Protein AF-A0A7S2PJ42-F1 (afdb_monomer)

pLDDT: mean 90.12, std 10.2, range [37.16, 98.31]

InterPro domains:
  IPR036188 FAD/NAD(P)-binding domain superfamily [SSF51905] (7-245)

Structure (mmCIF, N/CA/C/O backbone):
data_AF-A0A7S2PJ42-F1
#
_entry.id   AF-A0A7S2PJ42-F1
#
loop_
_atom_site.group_PDB
_atom_site.id
_atom_site.type_symbol
_atom_site.label_atom_id
_atom_site.label_alt_id
_atom_site.label_comp_id
_atom_site.label_asym_id
_atom_site.label_entity_id
_atom_site.label_seq_id
_atom_site.pdbx_PDB_ins_code
_atom_site.Cartn_x
_atom_site.Cartn_y
_atom_site.Cartn_z
_atom_site.occupancy
_atom_site.B_iso_or_equiv
_atom_site.auth_seq_id
_atom_site.auth_comp_id
_atom_site.auth_asym_id
_atom_site.auth_atom_id
_atom_site.pdbx_PDB_model_num
ATOM 1 N N . MET A 1 1 ? 11.042 -4.571 6.369 1.00 72.62 1 MET A N 1
ATOM 2 C CA . MET A 1 1 ? 9.800 -3.831 6.691 1.00 72.62 1 MET A CA 1
ATOM 3 C C . MET A 1 1 ? 9.121 -4.414 7.926 1.00 72.62 1 MET A C 1
ATOM 5 O O . MET A 1 1 ? 9.419 -5.552 8.286 1.00 72.62 1 MET A O 1
ATOM 9 N N . GLY A 1 2 ? 8.251 -3.648 8.597 1.00 75.56 2 GLY A N 1
ATOM 10 C CA . GLY A 1 2 ? 7.730 -3.987 9.937 1.00 75.56 2 GLY A CA 1
ATOM 11 C C . GLY A 1 2 ? 6.871 -5.258 10.008 1.00 75.56 2 GLY A C 1
ATOM 12 O O . GLY A 1 2 ? 6.843 -5.906 11.052 1.00 75.56 2 GLY A O 1
ATOM 13 N N . ASN A 1 3 ? 6.291 -5.698 8.885 1.00 81.12 3 ASN A N 1
ATOM 14 C CA . ASN A 1 3 ? 5.628 -7.007 8.743 1.00 81.12 3 ASN A CA 1
ATOM 15 C C . ASN A 1 3 ? 6.534 -8.200 9.124 1.00 81.12 3 ASN A C 1
ATOM 17 O O . ASN A 1 3 ? 6.036 -9.279 9.436 1.00 81.12 3 ASN A O 1
ATOM 21 N N . MET A 1 4 ? 7.858 -8.003 9.114 1.00 83.69 4 MET A N 1
ATOM 22 C CA . MET A 1 4 ? 8.871 -8.999 9.481 1.00 83.69 4 MET A CA 1
ATOM 23 C C . MET A 1 4 ? 9.470 -8.769 10.877 1.00 83.69 4 MET A C 1
ATOM 25 O O . MET A 1 4 ? 10.483 -9.389 11.212 1.00 83.69 4 MET A O 1
ATOM 29 N N . SER A 1 5 ? 8.881 -7.890 11.699 1.00 87.94 5 SER A N 1
ATOM 30 C CA . SER A 1 5 ? 9.335 -7.705 13.081 1.00 87.94 5 SER A CA 1
ATOM 31 C C . SER A 1 5 ? 9.300 -9.044 13.838 1.00 87.94 5 SER A C 1
ATOM 33 O O . SER A 1 5 ? 8.435 -9.882 13.557 1.00 87.94 5 SER A O 1
ATOM 35 N N . PRO A 1 6 ? 10.210 -9.292 14.801 1.00 89.69 6 PRO A N 1
ATOM 36 C CA . PRO A 1 6 ? 10.200 -10.535 15.571 1.00 89.69 6 PRO A CA 1
ATOM 37 C C . PRO A 1 6 ? 8.838 -10.841 16.210 1.00 89.69 6 PRO A C 1
ATOM 39 O O . PRO A 1 6 ? 8.390 -11.982 16.144 1.00 89.69 6 PRO A O 1
ATOM 42 N N . ILE A 1 7 ? 8.148 -9.820 16.731 1.00 90.88 7 ILE A N 1
ATOM 43 C CA . ILE A 1 7 ? 6.821 -9.956 17.349 1.00 90.88 7 ILE A CA 1
ATOM 44 C C . ILE A 1 7 ? 5.757 -10.290 16.297 1.00 90.88 7 ILE A C 1
ATOM 46 O O . ILE A 1 7 ? 4.995 -11.233 16.490 1.00 90.88 7 ILE A O 1
ATOM 50 N N . SER A 1 8 ? 5.724 -9.582 15.160 1.00 90.25 8 SER A N 1
ATOM 51 C CA . SER A 1 8 ? 4.767 -9.875 14.081 1.00 90.25 8 SER A CA 1
ATOM 52 C C . SER A 1 8 ? 4.961 -11.289 13.526 1.00 90.25 8 SER A C 1
ATOM 54 O O . SER A 1 8 ? 3.981 -11.981 13.265 1.00 90.25 8 SER A O 1
ATOM 56 N N . ARG A 1 9 ? 6.212 -11.756 13.395 1.00 89.94 9 ARG A N 1
ATOM 57 C CA . ARG A 1 9 ? 6.511 -13.133 12.964 1.00 89.94 9 ARG A CA 1
ATOM 58 C C . ARG A 1 9 ? 6.053 -14.170 13.985 1.00 89.94 9 ARG A C 1
ATOM 60 O O . ARG A 1 9 ? 5.453 -15.162 13.595 1.00 89.94 9 ARG A O 1
ATOM 67 N N . GLN A 1 10 ? 6.285 -13.936 15.277 1.00 91.25 10 GLN A N 1
ATOM 68 C CA . GLN A 1 10 ? 5.790 -14.824 16.337 1.00 91.25 10 GLN A CA 1
ATOM 69 C C . GLN A 1 10 ? 4.258 -14.882 16.356 1.00 91.25 10 GLN A C 1
ATOM 71 O O . GLN A 1 10 ? 3.696 -15.968 16.443 1.00 91.25 10 GLN A O 1
ATOM 76 N N . ALA A 1 11 ? 3.588 -13.735 16.212 1.00 90.69 11 ALA A N 1
ATOM 77 C CA . ALA A 1 11 ? 2.129 -13.649 16.182 1.00 90.69 11 ALA A CA 1
ATOM 78 C C . ALA A 1 11 ? 1.512 -14.339 14.953 1.00 90.69 11 ALA A C 1
ATOM 80 O O . ALA A 1 11 ? 0.453 -14.950 15.067 1.00 90.69 11 ALA A O 1
ATOM 81 N N . ARG A 1 12 ? 2.169 -14.268 13.786 1.00 90.69 12 ARG A N 1
ATOM 82 C CA . ARG A 1 12 ? 1.728 -14.961 12.561 1.00 90.69 12 ARG A CA 1
ATOM 83 C C . ARG A 1 12 ? 2.072 -16.454 12.552 1.00 90.69 12 ARG A C 1
ATOM 85 O O . ARG A 1 12 ? 1.406 -17.219 11.864 1.00 90.69 12 ARG A O 1
ATOM 92 N N . GLY A 1 13 ? 3.097 -16.881 13.288 1.00 89.38 13 GLY A N 1
ATOM 93 C CA . GLY A 1 13 ? 3.570 -18.265 13.275 1.00 89.38 13 GLY A CA 1
ATOM 94 C C . GLY A 1 13 ? 4.157 -18.677 11.918 1.00 89.38 13 GLY A C 1
ATOM 95 O O . GLY A 1 13 ? 4.725 -17.863 11.194 1.00 89.38 13 GLY A O 1
ATOM 96 N N . ALA A 1 14 ? 4.021 -19.956 11.561 1.00 87.62 14 ALA A N 1
ATOM 97 C CA . ALA A 1 14 ? 4.585 -20.540 10.336 1.00 87.62 14 ALA A CA 1
ATOM 98 C C . ALA A 1 14 ? 3.728 -20.305 9.069 1.00 87.62 14 ALA A C 1
ATOM 100 O O . ALA A 1 14 ? 3.764 -21.101 8.131 1.00 87.62 14 ALA A O 1
ATOM 101 N N . VAL A 1 15 ? 2.931 -19.234 9.034 1.00 89.06 15 VAL A N 1
ATOM 102 C CA . VAL A 1 15 ? 2.058 -18.922 7.895 1.00 89.06 15 VAL A CA 1
ATOM 103 C C . VAL A 1 15 ? 2.887 -18.375 6.734 1.00 89.06 15 VAL A C 1
ATOM 105 O O . VAL A 1 15 ? 3.595 -17.377 6.867 1.00 89.06 15 VAL A O 1
ATOM 108 N N . ARG A 1 16 ? 2.771 -19.014 5.567 1.00 89.06 16 ARG A N 1
ATOM 109 C CA . ARG A 1 16 ? 3.378 -18.522 4.327 1.00 89.06 16 ARG A CA 1
ATOM 110 C C . ARG A 1 16 ? 2.648 -17.253 3.859 1.00 89.06 16 ARG A C 1
ATOM 112 O O . ARG A 1 16 ? 1.415 -17.251 3.859 1.00 89.06 16 ARG A O 1
ATOM 119 N N . PRO A 1 17 ? 3.366 -16.201 3.423 1.00 89.12 17 PRO A N 1
ATOM 120 C CA . PRO A 1 17 ? 2.739 -15.070 2.753 1.00 89.12 17 PRO A CA 1
ATOM 121 C C . PRO A 1 17 ? 1.912 -15.543 1.562 1.00 89.12 17 PRO A C 1
ATOM 123 O O . PRO A 1 17 ? 2.321 -16.441 0.825 1.00 89.12 17 PRO A O 1
ATOM 126 N N . PHE A 1 18 ? 0.760 -14.919 1.355 1.00 86.19 18 PHE A N 1
ATOM 127 C CA . PHE A 1 18 ? -0.064 -15.211 0.192 1.00 86.19 18 PHE A CA 1
ATOM 128 C C . PHE A 1 18 ? 0.611 -14.711 -1.096 1.00 86.19 18 PHE A C 1
ATOM 130 O O . PHE A 1 18 ? 0.608 -15.388 -2.123 1.00 86.19 18 PHE A O 1
ATOM 137 N N . GLY A 1 19 ? 1.221 -13.531 -1.017 1.00 88.81 19 GLY A N 1
ATOM 138 C CA . GLY A 1 19 ? 1.989 -12.932 -2.097 1.00 88.81 19 GLY A CA 1
ATOM 139 C C . GLY A 1 19 ? 3.158 -12.121 -1.565 1.00 88.81 19 GLY A C 1
ATOM 140 O O . GLY A 1 19 ? 3.238 -11.810 -0.373 1.00 88.81 19 GLY A O 1
ATOM 141 N N . ILE A 1 20 ? 4.060 -11.770 -2.463 1.00 89.94 20 ILE A N 1
ATOM 142 C CA . ILE A 1 20 ? 5.255 -10.983 -2.199 1.00 89.94 20 ILE A CA 1
ATOM 143 C C . ILE A 1 20 ? 5.327 -9.892 -3.261 1.00 89.94 20 ILE A C 1
ATOM 145 O O . ILE A 1 20 ? 5.059 -10.147 -4.431 1.00 89.94 20 ILE A O 1
ATOM 149 N N . CYS A 1 21 ? 5.698 -8.685 -2.860 1.00 92.06 2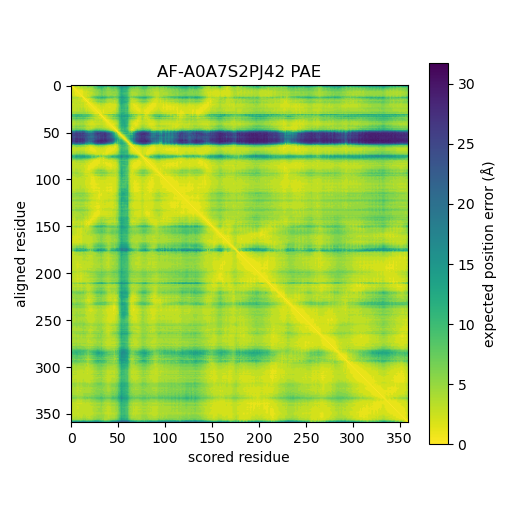1 CYS A N 1
ATOM 150 C CA . CYS A 1 21 ? 6.187 -7.677 -3.786 1.00 92.06 21 CYS A CA 1
ATOM 151 C C . CYS A 1 21 ? 7.671 -7.452 -3.542 1.00 92.06 21 CYS A C 1
ATOM 153 O O . CYS A 1 21 ? 8.079 -7.167 -2.414 1.00 92.06 21 CYS A O 1
ATOM 155 N N . ILE A 1 22 ? 8.474 -7.624 -4.584 1.00 93.50 22 ILE A N 1
ATOM 156 C CA . ILE A 1 22 ? 9.875 -7.215 -4.567 1.00 93.50 22 ILE A CA 1
ATOM 157 C C . ILE A 1 22 ? 9.945 -5.847 -5.230 1.00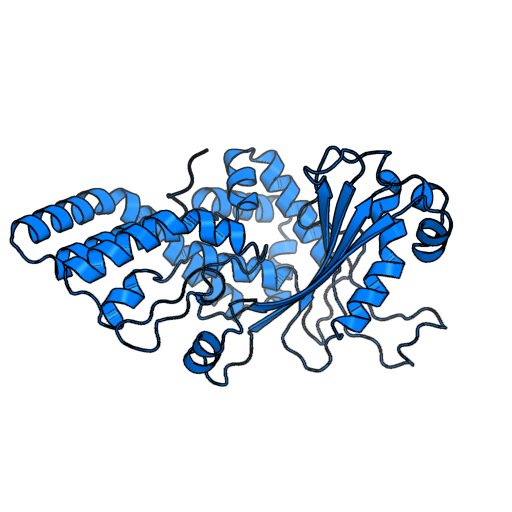 93.50 22 ILE A C 1
ATOM 159 O O . ILE A 1 22 ? 9.364 -5.647 -6.296 1.00 93.50 22 ILE A O 1
ATOM 163 N N . VAL A 1 23 ? 10.634 -4.922 -4.567 1.00 94.62 23 VAL A N 1
ATOM 164 C CA . VAL A 1 23 ? 10.865 -3.550 -5.020 1.00 94.62 23 VAL A CA 1
ATOM 165 C C . VAL A 1 23 ? 12.364 -3.312 -5.013 1.00 94.62 23 VAL A C 1
ATOM 167 O O . VAL A 1 23 ? 13.030 -3.589 -4.015 1.00 94.62 23 VAL A O 1
ATOM 170 N N . VAL A 1 24 ? 12.885 -2.768 -6.098 1.00 97.31 24 VAL A N 1
ATOM 171 C CA . VAL A 1 24 ? 14.266 -2.304 -6.235 1.00 97.31 24 VAL A CA 1
ATOM 172 C C . VAL A 1 24 ? 14.253 -0.912 -6.848 1.00 97.31 24 VAL A C 1
ATOM 174 O O . VAL A 1 24 ? 13.256 -0.509 -7.444 1.00 97.31 24 VAL A O 1
ATOM 177 N N . GLY A 1 25 ? 15.321 -0.143 -6.694 1.00 97.62 25 GLY A N 1
ATOM 178 C CA . GLY A 1 25 ? 15.346 1.194 -7.261 1.00 97.62 25 GLY A CA 1
ATOM 179 C C . GLY A 1 25 ? 16.524 2.041 -6.835 1.00 97.62 25 GLY A C 1
ATOM 180 O O . GLY A 1 25 ? 17.378 1.620 -6.050 1.00 97.62 25 GLY A O 1
ATOM 181 N N . THR A 1 26 ? 16.544 3.278 -7.320 1.00 97.81 26 THR A N 1
ATOM 182 C CA . THR A 1 26 ? 17.541 4.272 -6.927 1.00 97.81 26 THR A CA 1
ATOM 183 C C . THR A 1 26 ? 16.943 5.646 -6.708 1.00 97.81 26 THR A C 1
ATOM 185 O O . THR A 1 26 ? 15.959 6.034 -7.332 1.00 97.81 26 THR A O 1
ATOM 188 N N . THR A 1 27 ? 17.601 6.414 -5.846 1.00 97.81 27 THR A N 1
ATOM 189 C CA . THR A 1 27 ? 17.554 7.875 -5.901 1.00 97.81 27 THR A CA 1
ATOM 190 C C . THR A 1 27 ? 18.814 8.344 -6.611 1.00 97.81 27 THR A C 1
ATOM 192 O O . THR A 1 27 ? 19.923 7.966 -6.215 1.00 97.81 27 THR A O 1
ATOM 195 N N . ALA A 1 28 ? 18.660 9.158 -7.650 1.00 97.19 28 ALA A N 1
ATOM 196 C CA . ALA A 1 28 ? 19.778 9.689 -8.418 1.00 97.19 28 ALA A CA 1
ATOM 197 C C . ALA A 1 28 ? 19.472 11.087 -8.969 1.00 97.19 28 ALA A C 1
ATOM 199 O O . ALA A 1 28 ? 18.311 11.465 -9.120 1.00 97.19 28 ALA A O 1
ATOM 200 N N . THR A 1 29 ? 20.524 11.849 -9.268 1.00 97.31 29 THR A N 1
ATOM 201 C CA . THR A 1 29 ? 20.427 13.113 -10.015 1.00 97.31 29 THR A CA 1
ATOM 202 C C . THR A 1 29 ? 20.766 12.901 -11.485 1.00 97.31 29 THR A C 1
ATOM 204 O O . THR A 1 29 ? 21.468 11.944 -11.807 1.00 97.31 29 THR A O 1
ATOM 207 N N . GLY A 1 30 ? 20.337 13.827 -12.345 1.00 95.81 30 GLY A N 1
ATOM 208 C CA . GLY A 1 30 ? 20.576 13.782 -13.797 1.00 95.81 30 GLY A CA 1
ATOM 209 C C . GLY A 1 30 ? 19.303 13.650 -14.638 1.00 95.81 30 GLY A C 1
ATOM 210 O O . GLY A 1 30 ? 19.373 13.428 -15.845 1.00 95.81 30 GLY A O 1
ATOM 211 N N . PHE A 1 31 ? 18.137 13.803 -14.002 1.00 96.25 31 PHE A N 1
ATOM 212 C CA . PHE A 1 31 ? 16.827 13.810 -14.649 1.00 96.25 31 PHE A CA 1
ATOM 213 C C . PHE A 1 31 ? 16.382 15.253 -14.906 1.00 96.25 31 PHE A C 1
ATOM 215 O O . PHE A 1 31 ? 15.562 15.804 -14.178 1.00 96.25 31 PHE A O 1
ATOM 222 N N . ASP A 1 32 ? 17.013 15.912 -15.876 1.00 89.88 32 ASP A N 1
ATOM 223 C CA . ASP A 1 32 ? 16.855 17.345 -16.153 1.00 89.88 32 ASP A CA 1
ATOM 224 C C . ASP A 1 32 ? 15.958 17.662 -17.366 1.00 89.88 32 ASP A C 1
ATOM 226 O O . ASP A 1 32 ? 15.851 18.828 -17.749 1.00 89.88 32 ASP A O 1
ATOM 230 N N . VAL A 1 33 ? 15.331 16.648 -17.980 1.00 89.06 33 VAL A N 1
ATOM 231 C CA . VAL A 1 33 ? 14.450 16.820 -19.150 1.00 89.06 33 VAL A CA 1
ATOM 232 C C . VAL A 1 33 ? 13.008 17.078 -18.715 1.00 89.06 33 VAL A C 1
ATOM 234 O O . VAL A 1 33 ? 12.471 18.151 -18.977 1.00 89.06 33 VAL A O 1
ATOM 237 N N . ASP A 1 34 ? 12.405 16.117 -18.015 1.00 86.75 34 ASP A N 1
ATOM 238 C CA . ASP A 1 34 ? 11.113 16.252 -17.345 1.00 86.75 34 ASP A CA 1
ATOM 239 C C . ASP A 1 34 ? 11.180 15.516 -16.004 1.00 86.75 34 ASP A C 1
ATOM 241 O O . ASP A 1 34 ? 11.446 14.320 -15.924 1.00 86.75 34 ASP A O 1
ATOM 245 N N . ASN A 1 35 ? 11.003 16.264 -14.922 1.00 91.81 35 ASN A N 1
ATOM 246 C CA . ASN A 1 35 ? 10.956 15.732 -13.564 1.00 91.81 35 ASN A CA 1
ATOM 247 C C . ASN A 1 35 ? 9.918 16.509 -12.746 1.00 91.81 35 ASN A C 1
ATOM 249 O O . ASN A 1 35 ? 10.119 16.824 -11.577 1.00 91.81 35 ASN A O 1
ATOM 253 N N . SER A 1 36 ? 8.822 16.892 -13.403 1.00 89.12 36 SER A N 1
ATOM 254 C CA . SER A 1 36 ? 7.741 17.670 -12.792 1.00 89.12 36 SER A CA 1
ATOM 255 C C . SER A 1 36 ? 6.640 16.790 -12.196 1.00 89.12 36 SER A C 1
ATOM 257 O O . SER A 1 36 ? 5.955 17.198 -11.257 1.00 89.12 36 SER A O 1
ATOM 259 N N . LEU A 1 37 ? 6.490 15.572 -12.719 1.00 90.31 37 LEU A N 1
ATOM 260 C CA . LEU A 1 37 ? 5.436 14.632 -12.363 1.00 90.31 37 LEU A CA 1
ATOM 261 C C . LEU A 1 37 ? 6.005 13.291 -11.895 1.00 90.31 37 LEU A C 1
ATOM 263 O O . LEU A 1 37 ? 7.150 12.917 -12.187 1.00 90.31 37 LEU A O 1
ATOM 267 N N . GLY A 1 38 ? 5.174 12.581 -11.136 1.00 91.19 38 GLY A N 1
ATOM 268 C CA . GLY A 1 38 ? 5.436 11.213 -10.724 1.00 91.19 38 GLY A CA 1
ATOM 269 C C . GLY A 1 38 ? 4.574 10.206 -11.477 1.00 91.19 38 GLY A C 1
ATOM 270 O O . GLY A 1 38 ? 3.459 10.525 -11.888 1.00 91.19 38 GLY A O 1
ATOM 271 N N . ASP A 1 39 ? 5.094 8.991 -11.599 1.00 93.06 39 ASP A N 1
ATOM 272 C CA . ASP A 1 39 ? 4.395 7.834 -12.151 1.00 93.06 39 ASP A CA 1
ATOM 273 C C . ASP A 1 39 ? 3.941 6.923 -11.007 1.00 93.06 39 ASP A C 1
ATOM 275 O O . ASP A 1 39 ? 4.698 6.698 -10.060 1.00 93.06 39 ASP A O 1
ATOM 279 N N . LEU A 1 40 ? 2.723 6.384 -11.104 1.00 90.50 40 LEU A N 1
ATOM 280 C CA . LEU A 1 40 ? 2.136 5.486 -10.108 1.00 90.50 40 LEU A CA 1
ATOM 281 C C . LEU A 1 40 ? 1.609 4.217 -10.784 1.00 90.50 40 LEU A C 1
ATOM 283 O O . LEU A 1 40 ? 0.722 4.310 -11.632 1.00 90.50 40 LEU A O 1
ATOM 287 N N . ILE A 1 41 ? 2.131 3.047 -10.391 1.00 90.94 41 ILE A N 1
ATOM 288 C CA . ILE A 1 41 ? 1.747 1.723 -10.927 1.00 90.94 41 ILE A CA 1
ATOM 289 C C . ILE A 1 41 ? 1.759 1.730 -12.470 1.00 90.94 41 ILE A C 1
ATOM 291 O O . ILE A 1 41 ? 0.799 1.349 -13.142 1.00 90.94 41 ILE A O 1
ATOM 295 N N . TYR A 1 42 ? 2.858 2.217 -13.045 1.00 93.69 42 TYR A N 1
ATOM 296 C CA . TYR A 1 42 ? 3.024 2.318 -14.490 1.00 93.69 42 TYR A CA 1
ATOM 297 C C . TYR A 1 42 ? 3.606 1.030 -15.075 1.00 93.69 42 TYR A C 1
ATOM 299 O O . TYR A 1 42 ? 4.471 0.396 -14.477 1.00 93.69 42 TYR A O 1
ATOM 307 N N . THR A 1 43 ? 3.176 0.658 -16.278 1.00 93.75 43 THR A N 1
ATOM 308 C CA . THR A 1 43 ? 3.747 -0.460 -17.033 1.00 93.75 43 THR A CA 1
ATOM 309 C C . THR A 1 43 ? 4.082 -0.001 -18.452 1.00 93.75 43 THR A C 1
ATOM 311 O O . THR A 1 43 ? 3.270 0.626 -19.131 1.00 93.75 43 THR A O 1
ATOM 314 N N . ASN A 1 44 ? 5.297 -0.303 -18.912 1.00 92.50 44 ASN A N 1
ATOM 315 C CA . ASN A 1 44 ? 5.773 -0.016 -20.275 1.00 92.50 44 ASN A CA 1
ATOM 316 C C . ASN A 1 44 ? 6.172 -1.273 -21.054 1.00 92.50 44 ASN A C 1
ATOM 318 O O . ASN A 1 44 ? 6.699 -1.170 -22.161 1.00 92.50 44 ASN A O 1
ATOM 322 N N . SER A 1 45 ? 5.941 -2.446 -20.479 1.00 91.19 45 SER A N 1
ATOM 323 C CA . SER A 1 45 ? 6.228 -3.734 -21.088 1.00 91.19 45 SER A CA 1
ATOM 324 C C . SER A 1 45 ? 5.059 -4.678 -20.872 1.00 91.19 45 SER A C 1
ATOM 326 O O . SER A 1 45 ? 4.353 -4.615 -19.859 1.00 91.19 45 SER A O 1
ATOM 328 N N . ASP A 1 46 ? 4.839 -5.550 -21.848 1.00 91.94 46 ASP A N 1
ATOM 329 C CA . ASP A 1 46 ? 4.025 -6.740 -21.642 1.00 91.94 46 ASP A CA 1
ATOM 330 C C . ASP A 1 46 ? 4.720 -7.687 -20.661 1.00 91.94 46 ASP A C 1
ATOM 332 O O . ASP A 1 46 ? 5.892 -7.522 -20.304 1.00 91.94 46 ASP A O 1
ATOM 336 N N . LEU A 1 47 ? 3.971 -8.688 -20.216 1.00 89.06 47 LEU A N 1
ATOM 337 C CA . LEU A 1 47 ? 4.465 -9.708 -19.314 1.00 89.06 47 LEU A CA 1
ATOM 338 C C . LEU A 1 47 ? 5.774 -10.323 -19.821 1.00 89.06 47 LEU A C 1
ATOM 340 O O . LEU A 1 47 ? 5.833 -10.841 -20.937 1.00 89.06 47 LEU A O 1
ATOM 344 N N . TRP A 1 48 ? 6.787 -10.366 -18.959 1.00 83.44 48 TRP A N 1
ATOM 345 C CA . TRP A 1 48 ? 8.025 -11.075 -19.247 1.00 83.44 48 TRP A CA 1
ATOM 346 C C . TRP A 1 48 ? 7.746 -12.575 -19.356 1.00 83.44 48 TRP A C 1
ATOM 348 O O . TRP A 1 48 ? 7.220 -13.176 -18.414 1.00 83.44 48 TRP A O 1
ATOM 358 N N . THR A 1 49 ? 8.070 -13.190 -20.495 1.00 71.56 49 THR A N 1
ATOM 359 C CA . THR A 1 49 ? 7.805 -14.616 -20.756 1.00 71.56 49 THR A CA 1
ATOM 360 C C . THR A 1 49 ? 8.978 -15.538 -20.437 1.00 71.56 49 THR A C 1
ATOM 362 O O . THR A 1 49 ? 8.799 -16.751 -20.489 1.00 71.56 49 THR A O 1
ATOM 365 N N . GLY A 1 50 ? 10.140 -14.998 -20.051 1.00 60.91 50 GLY A N 1
ATOM 366 C CA . GLY A 1 50 ? 11.338 -15.803 -19.801 1.00 60.91 50 GLY A CA 1
ATOM 367 C C . GLY A 1 50 ? 12.085 -16.217 -21.073 1.00 60.91 50 GLY A C 1
ATOM 368 O O . GLY A 1 50 ? 13.009 -17.021 -20.981 1.00 60.91 50 GLY A O 1
ATOM 369 N N . ASP A 1 51 ? 11.730 -15.665 -22.239 1.00 55.31 51 ASP A N 1
ATOM 370 C CA . ASP A 1 51 ? 12.534 -15.792 -23.457 1.00 55.31 51 ASP A CA 1
ATOM 371 C C . ASP A 1 51 ? 13.789 -14.927 -23.306 1.00 55.31 51 ASP A C 1
ATOM 373 O O . ASP A 1 51 ? 13.799 -13.726 -23.569 1.00 55.31 51 ASP A O 1
ATOM 377 N N . VAL A 1 52 ? 14.844 -15.549 -22.790 1.00 50.50 52 VAL A N 1
ATOM 378 C CA . VAL A 1 52 ? 16.140 -14.918 -22.557 1.00 50.50 52 VAL A CA 1
ATOM 379 C C . VAL A 1 52 ? 16.831 -14.676 -23.909 1.00 50.50 52 VAL A C 1
ATOM 381 O O . VAL A 1 52 ? 17.080 -15.646 -24.632 1.00 50.50 52 VAL A O 1
ATOM 384 N N . PRO A 1 53 ? 17.204 -13.436 -24.279 1.00 44.31 53 PRO A N 1
ATOM 385 C CA . PRO A 1 53 ? 18.158 -13.219 -25.361 1.00 44.31 53 PRO A CA 1
ATOM 386 C C . PRO A 1 53 ? 19.463 -13.945 -25.018 1.00 44.31 53 PRO A C 1
ATOM 388 O O . PRO A 1 53 ? 19.958 -13.834 -23.897 1.00 44.31 53 PRO A O 1
ATOM 391 N N . SER A 1 54 ? 20.028 -14.704 -25.956 1.00 37.16 54 SER A N 1
ATOM 392 C CA . SER A 1 54 ? 21.272 -15.455 -25.745 1.00 37.16 54 SER A CA 1
ATOM 393 C C . SER A 1 54 ? 22.362 -14.576 -25.106 1.00 37.16 54 SER A C 1
ATOM 395 O O . SER A 1 54 ? 22.858 -13.666 -25.769 1.00 37.16 54 SER A O 1
ATOM 397 N N . GLY A 1 55 ? 22.728 -14.848 -23.843 1.00 42.09 55 GLY A N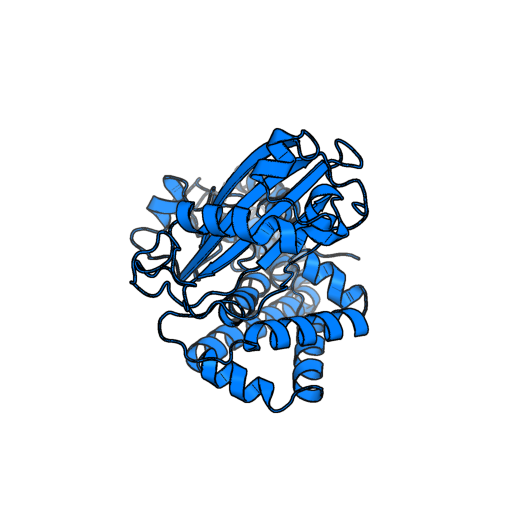 1
ATOM 398 C CA . GLY A 1 55 ? 23.783 -14.126 -23.113 1.00 42.09 55 GLY A CA 1
ATOM 399 C C . GLY A 1 55 ? 23.437 -13.620 -21.704 1.00 42.09 55 GLY A C 1
ATOM 400 O O . GLY A 1 55 ? 24.355 -13.205 -21.003 1.00 42.09 55 GLY A O 1
ATOM 401 N N . HIS A 1 56 ? 22.175 -13.670 -21.256 1.00 45.69 56 HIS A N 1
ATOM 402 C CA . HIS A 1 56 ? 21.821 -13.289 -19.876 1.00 45.69 56 HIS A CA 1
ATOM 403 C C . HIS A 1 56 ? 22.387 -14.301 -18.853 1.00 45.69 56 HIS A C 1
ATOM 405 O O . HIS A 1 56 ? 22.356 -15.509 -19.123 1.00 45.69 56 HIS A O 1
ATOM 411 N N . PRO A 1 57 ? 22.856 -13.857 -17.672 1.00 46.12 57 PRO A N 1
ATOM 412 C CA . PRO A 1 57 ? 23.501 -14.706 -16.660 1.00 46.12 57 PRO A CA 1
ATOM 413 C C . PRO A 1 57 ? 22.645 -15.863 -16.106 1.00 46.12 57 PRO A C 1
ATOM 415 O O . PRO A 1 57 ? 23.189 -16.763 -15.471 1.00 46.12 57 PRO A O 1
ATOM 418 N N . ASP A 1 58 ? 21.341 -15.906 -16.391 1.00 49.12 58 ASP A N 1
ATOM 419 C CA . ASP A 1 58 ? 20.399 -16.894 -15.836 1.00 49.12 58 ASP A CA 1
ATOM 420 C C . ASP A 1 58 ? 20.410 -18.284 -16.516 1.00 49.12 58 ASP A C 1
ATOM 422 O O . ASP A 1 58 ? 19.536 -19.111 -16.260 1.00 49.12 58 ASP A O 1
ATOM 426 N N . GLY A 1 59 ? 21.406 -18.596 -17.353 1.00 38.34 59 GLY A N 1
ATOM 427 C CA . GLY A 1 59 ? 21.833 -19.988 -17.575 1.00 38.34 59 GLY A CA 1
ATOM 428 C C . GLY A 1 59 ? 20.751 -21.018 -17.952 1.00 38.34 59 GLY A C 1
ATOM 429 O O . GLY A 1 59 ? 20.856 -22.177 -17.558 1.00 38.34 59 GLY A O 1
ATOM 430 N N . GLY A 1 60 ? 19.722 -20.639 -18.717 1.00 40.44 60 GLY A N 1
ATOM 431 C CA . GLY A 1 60 ? 18.808 -21.591 -19.364 1.00 40.44 60 GLY A CA 1
ATOM 432 C C . GLY A 1 60 ? 17.745 -22.263 -18.480 1.00 40.44 60 GLY A C 1
ATOM 433 O O . GLY A 1 60 ? 17.068 -23.171 -18.963 1.00 40.44 60 GLY A O 1
ATOM 434 N N . LEU A 1 61 ? 17.529 -21.822 -17.238 1.00 42.56 61 LEU A N 1
ATOM 435 C CA . LEU A 1 61 ? 16.282 -22.104 -16.516 1.00 42.56 61 LEU A CA 1
ATOM 436 C C . LEU A 1 61 ? 15.340 -20.922 -16.746 1.00 42.56 61 LEU A C 1
ATOM 438 O O . LEU A 1 61 ? 15.573 -19.845 -16.214 1.00 42.56 61 LEU A O 1
ATOM 442 N N . GLY A 1 62 ? 14.310 -21.097 -17.578 1.00 53.53 62 GLY A N 1
ATOM 443 C CA . GLY A 1 62 ? 13.369 -20.024 -17.912 1.00 53.53 62 GLY A CA 1
ATOM 444 C C . GLY A 1 62 ? 12.812 -19.350 -16.656 1.00 53.53 62 GLY A C 1
ATOM 445 O O . GLY A 1 62 ? 12.066 -19.973 -15.898 1.00 53.53 62 GLY A O 1
ATOM 446 N N . SER A 1 63 ? 13.188 -18.089 -16.425 1.00 61.66 63 SER A N 1
ATOM 447 C CA . SER A 1 63 ? 12.706 -17.303 -15.290 1.00 61.66 63 SER A CA 1
ATOM 448 C C . SER A 1 63 ? 11.176 -17.232 -15.328 1.00 61.66 63 SER A C 1
ATOM 450 O O . SER A 1 63 ? 10.600 -16.983 -16.393 1.00 61.66 63 SER A O 1
ATOM 452 N N . PRO A 1 64 ? 10.479 -17.460 -14.199 1.00 77.31 64 PRO A N 1
ATOM 453 C CA . PRO A 1 64 ? 9.027 -17.512 -14.197 1.00 77.31 64 PRO A CA 1
ATOM 454 C C . PRO A 1 64 ? 8.413 -16.202 -14.683 1.00 77.31 64 PRO A C 1
ATOM 456 O O . PRO A 1 64 ? 8.890 -15.111 -14.360 1.00 77.31 64 PRO A O 1
ATOM 459 N N . ARG A 1 65 ? 7.306 -16.327 -15.424 1.00 86.75 65 ARG A N 1
ATOM 460 C CA . ARG A 1 65 ? 6.593 -15.188 -16.009 1.00 86.75 65 ARG A CA 1
ATOM 461 C C . ARG A 1 65 ? 6.223 -14.165 -14.934 1.00 86.75 65 ARG A C 1
ATOM 463 O O . ARG A 1 65 ? 5.696 -14.528 -13.874 1.00 86.75 65 ARG A O 1
ATOM 470 N N . LYS A 1 66 ? 6.482 -12.886 -15.209 1.00 90.38 66 LYS A N 1
ATOM 471 C CA . LYS A 1 66 ? 6.258 -11.785 -14.259 1.00 90.38 66 LYS A CA 1
ATOM 472 C C . LYS A 1 66 ? 6.001 -10.460 -14.969 1.00 90.38 66 LYS A C 1
ATOM 474 O O . LYS A 1 66 ? 6.433 -10.264 -16.101 1.00 90.38 66 LYS A O 1
ATOM 479 N N . GLN A 1 67 ? 5.270 -9.569 -14.304 1.00 94.19 67 GLN A N 1
ATOM 480 C CA . GLN A 1 67 ? 4.964 -8.230 -14.807 1.00 94.19 67 GLN A CA 1
ATOM 481 C C . GLN A 1 67 ? 5.793 -7.201 -14.047 1.00 94.19 67 GLN A C 1
ATOM 483 O O . GLN A 1 67 ? 5.741 -7.158 -12.818 1.00 94.19 67 GLN A O 1
ATOM 488 N N . TYR A 1 68 ? 6.498 -6.351 -14.784 1.00 95.19 68 TYR A N 1
ATOM 489 C CA . TYR A 1 68 ? 7.201 -5.211 -14.218 1.00 95.19 68 TYR A CA 1
ATOM 490 C C . TYR A 1 68 ? 6.278 -4.010 -14.074 1.00 95.19 68 TYR A C 1
ATOM 492 O O . TYR A 1 68 ? 5.480 -3.725 -14.970 1.00 95.19 68 TYR A O 1
ATOM 500 N N . TYR A 1 69 ? 6.438 -3.313 -12.954 1.00 96.19 69 TYR A N 1
ATOM 501 C CA . TYR A 1 69 ? 5.755 -2.075 -12.623 1.00 96.19 69 TYR A CA 1
ATOM 502 C C . TYR A 1 69 ? 6.779 -1.024 -12.234 1.00 96.19 69 TYR A C 1
ATOM 504 O O . TYR A 1 69 ? 7.783 -1.336 -11.593 1.00 96.19 69 TYR A O 1
ATOM 512 N N . TRP A 1 70 ? 6.481 0.218 -12.577 1.00 96.75 70 TRP A N 1
ATOM 513 C CA . TRP A 1 70 ? 7.310 1.363 -12.275 1.00 96.75 70 TRP A CA 1
ATOM 514 C C . TRP A 1 70 ? 6.564 2.372 -11.423 1.00 96.75 70 TRP A C 1
ATOM 516 O O . TRP A 1 70 ? 5.373 2.631 -11.607 1.00 96.75 70 TRP A O 1
ATOM 526 N N . GLU A 1 71 ? 7.321 2.974 -10.525 1.00 95.38 71 GLU A N 1
ATOM 527 C CA . GLU A 1 71 ? 6.960 4.185 -9.812 1.00 95.38 71 GLU A CA 1
ATOM 528 C C . GLU A 1 71 ? 8.163 5.109 -9.846 1.00 95.38 71 GLU A C 1
ATOM 530 O O . GLU A 1 71 ? 9.297 4.673 -9.645 1.00 95.38 71 GLU A O 1
ATOM 535 N N . ALA A 1 72 ? 7.940 6.392 -10.079 1.00 95.50 72 ALA A N 1
ATOM 536 C CA . ALA A 1 72 ? 9.022 7.349 -9.966 1.00 95.50 72 ALA A CA 1
ATOM 537 C C . ALA A 1 72 ? 8.501 8.706 -9.541 1.00 95.50 72 ALA A C 1
ATOM 539 O O . ALA A 1 72 ? 7.457 9.146 -10.007 1.00 95.50 72 ALA A O 1
ATOM 540 N N . PHE A 1 73 ? 9.242 9.376 -8.667 1.00 94.25 73 PHE A N 1
ATOM 541 C CA . PHE A 1 73 ? 8.834 10.641 -8.077 1.00 94.25 73 PHE A CA 1
ATOM 542 C C . PHE A 1 73 ? 10.011 11.618 -8.064 1.00 94.25 73 PHE A C 1
ATOM 544 O O . PHE A 1 73 ? 11.119 11.229 -7.665 1.00 94.25 73 PHE A O 1
ATOM 551 N N . PRO A 1 74 ? 9.794 12.885 -8.453 1.00 94.00 74 PRO A N 1
ATOM 552 C CA . PRO A 1 74 ? 10.735 13.956 -8.157 1.00 94.00 74 PRO A CA 1
ATOM 553 C C . PRO A 1 74 ? 10.947 14.031 -6.645 1.00 94.00 74 PRO A C 1
ATOM 555 O O . PRO A 1 74 ? 10.000 13.856 -5.872 1.00 94.00 74 PRO A O 1
ATOM 558 N N . THR A 1 75 ? 12.175 14.281 -6.201 1.00 88.94 75 THR A N 1
ATOM 559 C CA . THR A 1 75 ? 12.427 14.506 -4.773 1.00 88.94 75 THR A CA 1
ATOM 560 C C . THR A 1 75 ? 12.353 15.996 -4.449 1.00 88.94 75 THR A C 1
ATOM 562 O O . THR A 1 75 ? 12.521 16.858 -5.308 1.00 88.94 75 THR A O 1
ATOM 565 N N . GLY A 1 76 ? 12.118 16.328 -3.178 1.00 77.62 76 GLY A N 1
ATOM 566 C CA . GLY A 1 76 ? 12.144 17.722 -2.724 1.00 77.62 76 GLY A CA 1
ATOM 567 C C . GLY A 1 76 ? 13.552 18.325 -2.622 1.00 77.62 76 GLY A C 1
ATOM 568 O O . GLY A 1 76 ? 13.672 19.500 -2.289 1.00 77.62 76 GLY A O 1
ATOM 569 N N . ALA A 1 77 ? 14.614 17.542 -2.850 1.00 82.81 77 ALA A N 1
ATOM 570 C CA . ALA A 1 77 ? 15.991 17.984 -2.631 1.00 82.81 77 ALA A CA 1
ATOM 571 C C . ALA A 1 77 ? 16.567 18.769 -3.820 1.00 82.81 77 ALA A C 1
ATOM 573 O O . ALA A 1 77 ? 17.381 19.671 -3.620 1.00 82.81 77 ALA A O 1
ATOM 574 N N . SER A 1 78 ? 16.163 18.446 -5.053 1.00 87.81 78 SER A N 1
ATOM 575 C CA . SER A 1 78 ? 16.545 19.200 -6.251 1.00 87.81 78 SER A CA 1
ATOM 576 C C . SER A 1 78 ? 15.571 18.944 -7.404 1.00 87.81 78 SER A C 1
ATOM 578 O O . SER A 1 78 ? 14.890 17.923 -7.435 1.00 87.81 78 SER A O 1
ATOM 580 N N . SER A 1 79 ? 15.546 19.839 -8.396 1.00 91.00 79 SER A N 1
ATOM 581 C CA . SER A 1 79 ? 14.722 19.662 -9.599 1.00 91.00 79 SER A CA 1
ATOM 582 C C . SER A 1 79 ? 15.190 18.521 -10.508 1.00 91.00 79 SER A C 1
ATOM 584 O O . SER A 1 79 ? 14.421 18.077 -11.354 1.00 91.00 79 SER A O 1
ATOM 586 N N . THR A 1 80 ? 16.422 18.031 -10.349 1.00 95.25 80 THR A N 1
ATOM 587 C CA . THR A 1 80 ? 17.006 16.968 -11.188 1.00 95.25 80 THR A CA 1
ATOM 588 C C . THR A 1 80 ? 17.164 15.642 -10.454 1.00 95.25 80 THR A C 1
ATOM 590 O O . THR A 1 80 ? 17.671 14.678 -11.036 1.00 95.25 80 THR A O 1
ATOM 593 N N . GLU A 1 81 ? 16.781 15.592 -9.175 1.00 96.75 81 GLU A N 1
ATOM 594 C CA . GLU A 1 81 ? 16.799 14.387 -8.357 1.00 96.75 81 GLU A CA 1
ATOM 595 C C . GLU A 1 81 ? 15.458 13.658 -8.462 1.00 96.75 81 GLU A C 1
ATOM 597 O O . GLU A 1 81 ? 14.380 14.235 -8.288 1.00 96.75 81 GLU A O 1
ATOM 602 N N . ARG A 1 82 ? 15.528 12.362 -8.756 1.00 96.50 82 ARG A N 1
ATOM 603 C CA . ARG A 1 82 ? 14.365 11.496 -8.929 1.00 96.50 82 ARG A CA 1
ATOM 604 C C . ARG A 1 82 ? 14.611 10.196 -8.192 1.00 96.50 82 ARG A C 1
ATOM 606 O O . ARG A 1 82 ? 15.713 9.644 -8.230 1.00 96.50 82 ARG A O 1
ATOM 613 N N . THR A 1 83 ? 13.579 9.708 -7.519 1.00 96.75 83 THR A N 1
ATOM 614 C CA . THR A 1 83 ? 13.569 8.338 -7.010 1.00 96.75 83 THR A CA 1
ATOM 615 C C . THR A 1 83 ? 12.761 7.476 -7.953 1.00 96.75 83 THR A C 1
ATOM 617 O O . THR A 1 83 ? 11.636 7.834 -8.279 1.00 96.75 83 THR A O 1
ATOM 620 N N . THR A 1 84 ? 13.354 6.378 -8.404 1.00 97.50 84 THR A N 1
ATOM 621 C CA . THR A 1 84 ? 12.759 5.436 -9.348 1.00 97.50 84 THR A CA 1
ATOM 622 C C . THR A 1 84 ? 12.725 4.051 -8.731 1.00 97.50 84 THR A C 1
ATOM 624 O O . THR A 1 84 ? 13.735 3.595 -8.200 1.00 97.50 84 THR A O 1
ATOM 627 N N . TYR A 1 85 ? 11.585 3.383 -8.840 1.00 97.12 85 TYR A N 1
ATOM 628 C CA . TYR A 1 85 ? 11.342 2.035 -8.360 1.00 97.12 85 TYR A CA 1
ATOM 629 C C . TYR A 1 85 ? 10.891 1.138 -9.510 1.00 97.12 85 TYR A C 1
ATOM 631 O O . TYR A 1 85 ? 10.021 1.517 -10.292 1.00 97.12 85 TYR A O 1
ATOM 639 N N . LEU A 1 86 ? 11.443 -0.070 -9.553 1.00 97.38 86 LEU A N 1
ATOM 640 C CA . LEU A 1 86 ? 10.904 -1.209 -10.281 1.00 97.38 86 LEU A CA 1
ATOM 641 C C . LEU A 1 86 ? 10.370 -2.208 -9.265 1.00 97.38 86 LEU A C 1
ATOM 643 O O . LEU A 1 86 ? 11.081 -2.609 -8.341 1.00 97.38 86 LEU A O 1
ATOM 647 N N . PHE A 1 87 ? 9.134 -2.649 -9.446 1.00 95.69 87 PHE A N 1
ATOM 648 C CA . PHE A 1 87 ? 8.527 -3.633 -8.566 1.00 95.69 87 PHE A CA 1
ATOM 649 C C . PHE A 1 87 ? 7.713 -4.681 -9.312 1.00 95.69 87 PHE A C 1
ATOM 651 O O . PHE A 1 87 ? 7.417 -4.563 -10.501 1.00 95.69 87 PHE A O 1
ATOM 658 N N . THR A 1 88 ? 7.415 -5.781 -8.625 1.00 94.25 88 THR A N 1
ATOM 659 C CA . THR A 1 88 ? 6.691 -6.924 -9.194 1.00 94.25 88 THR A CA 1
ATOM 660 C C . THR A 1 88 ? 5.902 -7.635 -8.103 1.00 94.25 88 THR A C 1
ATOM 662 O O . THR A 1 88 ? 6.472 -8.050 -7.094 1.00 94.25 88 THR A O 1
ATOM 665 N N . TYR A 1 89 ? 4.602 -7.840 -8.336 1.00 93.38 89 TYR A N 1
ATOM 666 C CA . TYR A 1 89 ? 3.754 -8.690 -7.497 1.00 93.38 89 TYR A CA 1
ATOM 667 C C . TYR A 1 89 ? 3.887 -10.167 -7.894 1.00 93.38 89 TYR A C 1
ATOM 669 O O . TYR A 1 89 ? 3.707 -10.535 -9.057 1.00 93.38 89 TYR A O 1
ATOM 677 N N . MET A 1 90 ? 4.155 -11.031 -6.918 1.00 91.69 90 MET A N 1
ATOM 678 C CA . MET A 1 90 ? 4.426 -12.460 -7.095 1.00 91.69 90 MET A CA 1
ATOM 679 C C . MET A 1 90 ? 3.728 -13.293 -6.020 1.00 91.69 90 MET A C 1
ATOM 681 O O . MET A 1 90 ? 3.331 -12.782 -4.973 1.00 91.69 90 MET A O 1
ATOM 685 N N . ASP A 1 91 ? 3.540 -14.588 -6.275 1.00 91.12 91 ASP A N 1
ATOM 686 C CA . ASP A 1 91 ? 3.214 -15.525 -5.196 1.00 91.12 91 ASP A CA 1
ATOM 687 C C . ASP A 1 91 ? 4.489 -15.812 -4.394 1.00 91.12 91 ASP A C 1
ATOM 689 O O . ASP A 1 91 ? 5.594 -15.468 -4.805 1.00 91.12 91 ASP A O 1
ATOM 693 N N . ALA A 1 92 ? 4.353 -16.432 -3.227 1.00 90.00 92 ALA A N 1
ATOM 694 C CA . ALA A 1 92 ? 5.505 -16.759 -2.395 1.00 90.00 92 ALA A CA 1
ATOM 695 C C . ALA A 1 92 ? 6.249 -18.034 -2.853 1.00 90.00 92 ALA A C 1
ATOM 697 O O . ALA A 1 92 ? 6.790 -18.738 -1.996 1.00 90.00 92 ALA A O 1
ATOM 698 N N . ALA A 1 93 ? 6.198 -18.401 -4.145 1.00 89.75 93 ALA A N 1
ATOM 699 C CA . ALA A 1 93 ? 6.868 -19.576 -4.725 1.00 89.75 93 ALA A CA 1
ATOM 700 C C . ALA A 1 93 ? 8.398 -19.485 -4.604 1.00 89.75 93 ALA A C 1
ATOM 702 O O . ALA A 1 93 ? 8.961 -18.395 -4.656 1.00 89.75 93 ALA A O 1
ATOM 703 N N . ALA A 1 94 ? 9.062 -20.622 -4.383 1.00 87.50 94 ALA A N 1
ATOM 704 C CA . ALA A 1 94 ? 10.515 -20.655 -4.175 1.00 87.50 94 ALA A CA 1
ATOM 705 C C . ALA A 1 94 ? 11.281 -20.402 -5.483 1.00 87.50 94 ALA A C 1
ATOM 707 O O . ALA A 1 94 ? 12.425 -19.972 -5.464 1.00 87.50 94 ALA A O 1
ATOM 708 N N . GLU A 1 95 ? 10.613 -20.646 -6.605 1.00 87.12 95 GLU A N 1
ATOM 709 C CA . GLU A 1 95 ? 11.066 -20.440 -7.973 1.00 87.12 95 GLU A CA 1
ATOM 710 C C . GLU A 1 95 ? 11.085 -18.956 -8.371 1.00 87.12 95 GLU A C 1
ATOM 712 O O . GLU A 1 95 ? 11.559 -18.619 -9.453 1.00 87.12 95 GLU A O 1
ATOM 717 N N . ARG A 1 96 ? 10.532 -18.058 -7.539 1.00 89.44 96 ARG A N 1
ATOM 718 C CA . ARG A 1 96 ? 10.514 -16.618 -7.819 1.00 89.44 96 ARG A CA 1
ATOM 719 C C . ARG A 1 96 ? 11.922 -16.021 -7.796 1.00 89.44 96 ARG A C 1
ATOM 721 O O . ARG A 1 96 ? 12.759 -16.486 -7.025 1.00 89.44 96 ARG A O 1
ATOM 728 N N . PRO A 1 97 ? 12.168 -14.974 -8.608 1.00 87.75 97 PRO A N 1
ATOM 729 C CA . PRO A 1 97 ? 13.471 -14.332 -8.674 1.00 87.75 97 PRO A CA 1
ATOM 730 C C . PRO A 1 97 ? 13.905 -13.781 -7.317 1.00 87.75 97 PRO A C 1
ATOM 732 O O . PRO A 1 97 ? 13.081 -13.373 -6.488 1.00 87.75 97 PRO A O 1
ATOM 735 N N . THR A 1 98 ? 15.217 -13.734 -7.115 1.00 90.38 98 THR A N 1
ATOM 736 C CA . THR A 1 98 ? 15.808 -13.068 -5.958 1.00 90.38 98 THR A CA 1
ATOM 737 C C . THR A 1 98 ? 15.698 -11.548 -6.095 1.00 90.38 98 THR A C 1
ATOM 739 O O . THR A 1 98 ? 15.462 -10.998 -7.173 1.00 90.38 98 THR A O 1
ATOM 742 N N . VAL A 1 99 ? 15.899 -10.843 -4.980 1.00 93.12 99 VAL A N 1
ATOM 743 C CA . VAL A 1 99 ? 16.004 -9.374 -4.980 1.00 93.12 99 VAL A CA 1
ATOM 744 C C . VAL A 1 99 ? 17.172 -8.906 -5.855 1.00 93.12 99 VAL A C 1
ATOM 746 O O . VAL A 1 99 ? 17.061 -7.876 -6.508 1.00 93.12 99 VAL A O 1
ATOM 749 N N . GLU A 1 100 ? 18.265 -9.671 -5.882 1.00 93.19 100 GLU A N 1
ATOM 750 C CA . GLU A 1 100 ? 19.455 -9.387 -6.691 1.00 93.19 100 GLU A CA 1
ATOM 751 C C . GLU A 1 100 ? 19.130 -9.484 -8.183 1.00 93.19 100 GLU A C 1
ATOM 753 O O . GLU A 1 100 ? 19.372 -8.529 -8.907 1.00 93.19 100 GLU A O 1
ATOM 758 N N . GLN A 1 101 ? 18.476 -10.565 -8.624 1.00 90.88 101 GLN A N 1
ATOM 759 C CA . GLN A 1 101 ? 18.055 -10.716 -10.023 1.00 90.88 101 GLN A CA 1
ATOM 760 C C . GLN A 1 101 ? 17.142 -9.572 -10.474 1.00 90.88 101 GLN A C 1
ATOM 762 O O . GLN A 1 101 ? 17.319 -9.027 -11.556 1.00 90.88 101 GLN A O 1
ATOM 767 N N . GLN A 1 102 ? 16.195 -9.154 -9.628 1.00 93.00 102 GLN A N 1
ATOM 768 C CA . GLN A 1 102 ? 15.335 -8.023 -9.970 1.00 93.00 102 GLN A CA 1
ATOM 769 C C . GLN A 1 102 ? 16.087 -6.683 -9.998 1.00 93.00 102 GLN A C 1
ATOM 771 O O . GLN A 1 102 ? 15.680 -5.776 -10.721 1.00 93.00 102 GLN A O 1
ATOM 776 N N . LEU A 1 103 ? 17.167 -6.539 -9.224 1.00 95.44 103 LEU A N 1
ATOM 777 C CA . LEU A 1 103 ? 18.035 -5.365 -9.287 1.00 95.44 103 LEU A CA 1
ATOM 778 C C . LEU A 1 103 ? 18.853 -5.341 -10.589 1.00 95.44 103 LEU A C 1
ATOM 780 O O . LEU A 1 103 ? 19.015 -4.264 -11.150 1.00 95.44 103 LEU A O 1
ATOM 784 N N . GLU A 1 104 ? 19.290 -6.494 -11.102 1.00 94.06 104 GLU A N 1
ATOM 785 C CA . GLU A 1 104 ? 19.891 -6.586 -12.444 1.00 94.06 104 GLU A CA 1
ATOM 786 C C . GLU A 1 104 ? 18.880 -6.177 -13.528 1.00 94.06 104 GLU A C 1
ATOM 788 O O . GLU A 1 104 ? 19.158 -5.281 -14.324 1.00 94.06 104 GLU A O 1
ATOM 793 N N . ASP A 1 105 ? 17.650 -6.708 -13.468 1.00 93.06 105 ASP A N 1
ATOM 794 C CA . ASP A 1 105 ? 16.562 -6.301 -14.372 1.00 93.06 105 ASP A CA 1
ATOM 795 C C . ASP A 1 105 ? 16.310 -4.779 -14.320 1.00 93.06 105 ASP A C 1
ATOM 797 O O . ASP A 1 105 ? 15.990 -4.141 -15.324 1.00 93.06 105 ASP A O 1
ATOM 801 N N . TYR A 1 106 ? 16.433 -4.171 -13.136 1.00 96.62 106 TYR A N 1
ATOM 802 C CA . TYR A 1 106 ? 16.275 -2.729 -12.965 1.00 96.62 106 TYR A CA 1
ATOM 803 C C . TYR A 1 106 ? 17.321 -1.936 -13.740 1.00 96.62 106 TYR A C 1
ATOM 805 O O . TYR A 1 106 ? 16.952 -0.969 -14.407 1.00 96.62 106 TYR A O 1
ATOM 813 N N . TRP A 1 107 ? 18.594 -2.324 -13.670 1.00 96.56 107 TRP A N 1
ATOM 814 C CA . TRP A 1 107 ? 19.663 -1.618 -14.373 1.00 96.56 107 TRP A CA 1
ATOM 815 C C . TRP A 1 107 ? 19.483 -1.681 -15.888 1.00 96.56 107 TRP A C 1
ATOM 817 O O . TRP A 1 107 ? 19.572 -0.644 -16.549 1.00 96.56 107 TRP A O 1
ATOM 827 N N . ASP A 1 108 ? 19.113 -2.848 -16.410 1.00 94.62 108 ASP A N 1
ATOM 828 C CA . ASP A 1 108 ? 18.878 -3.051 -17.840 1.00 94.62 108 ASP A CA 1
ATOM 829 C C . ASP A 1 108 ? 17.669 -2.257 -18.357 1.00 94.62 108 ASP A C 1
ATOM 831 O O . ASP A 1 108 ? 17.686 -1.688 -19.454 1.00 94.62 108 ASP A O 1
ATOM 835 N N . LEU A 1 109 ? 16.593 -2.192 -17.568 1.00 96.12 109 LEU A N 1
ATOM 836 C CA . LEU A 1 109 ? 15.338 -1.580 -18.003 1.00 96.12 109 LEU A CA 1
ATOM 837 C C . LEU A 1 109 ? 15.250 -0.071 -17.718 1.00 96.12 109 LEU A C 1
ATOM 839 O O . LEU A 1 109 ? 14.483 0.633 -18.390 1.00 96.12 109 LEU A O 1
ATOM 843 N N . LEU A 1 110 ? 16.026 0.451 -16.759 1.00 97.50 110 LEU A N 1
ATOM 844 C CA . LEU A 1 110 ? 15.977 1.854 -16.335 1.00 97.50 110 LEU A CA 1
ATOM 845 C C . LEU A 1 110 ? 16.170 2.852 -17.494 1.00 97.50 110 LEU A C 1
ATOM 847 O O . LEU A 1 110 ? 15.367 3.788 -17.576 1.00 97.50 110 LEU A O 1
ATOM 851 N N . PRO A 1 111 ? 17.138 2.681 -18.423 1.00 97.25 111 PRO A N 1
ATOM 852 C CA . PRO A 1 111 ? 17.309 3.605 -19.544 1.00 97.25 111 PRO A CA 1
ATOM 853 C C . PRO A 1 111 ? 16.089 3.673 -20.465 1.00 97.25 111 PRO A C 1
ATOM 855 O O . PRO A 1 111 ? 15.768 4.728 -21.009 1.00 97.25 111 PRO A O 1
ATOM 858 N N . THR A 1 112 ? 15.373 2.559 -20.632 1.00 96.44 112 THR A N 1
ATOM 859 C CA . THR A 1 112 ? 14.148 2.527 -21.440 1.00 96.44 112 THR A CA 1
ATOM 860 C C . THR A 1 112 ? 13.018 3.264 -20.738 1.00 96.44 112 THR A C 1
ATOM 862 O O . THR A 1 112 ? 12.336 4.076 -21.362 1.00 96.44 112 THR A O 1
ATOM 865 N N . TYR A 1 113 ? 12.830 3.017 -19.442 1.00 96.88 113 TYR A N 1
ATOM 866 C CA . TYR A 1 113 ? 11.769 3.656 -18.672 1.00 96.88 113 TYR A CA 1
ATOM 867 C C . TYR A 1 113 ? 11.994 5.168 -18.496 1.00 96.88 113 TYR A C 1
ATOM 869 O O . TYR A 1 113 ? 11.093 5.959 -18.761 1.00 96.88 113 TYR A O 1
ATOM 877 N N . GLN A 1 114 ? 13.206 5.591 -18.128 1.00 96.50 114 GLN A N 1
ATOM 878 C CA . GLN A 1 114 ? 13.533 6.996 -17.856 1.00 96.50 114 GLN A CA 1
ATOM 879 C C . GLN A 1 114 ? 14.045 7.770 -19.086 1.00 96.50 114 GLN A C 1
ATOM 881 O O . GLN A 1 114 ? 14.573 8.877 -18.944 1.00 96.50 114 GLN A O 1
ATOM 886 N N . ARG A 1 115 ? 13.874 7.232 -20.303 1.00 95.44 115 ARG A N 1
ATOM 887 C CA . ARG A 1 115 ? 14.361 7.840 -21.556 1.00 95.44 115 ARG A CA 1
ATOM 888 C C . ARG A 1 115 ? 13.915 9.291 -21.741 1.00 95.44 115 ARG A C 1
ATOM 890 O O . ARG A 1 115 ? 14.678 10.106 -22.245 1.00 95.44 115 ARG A O 1
ATOM 897 N N . HIS A 1 116 ? 12.684 9.610 -21.350 1.00 94.00 116 HIS A N 1
ATOM 898 C CA . HIS A 1 116 ? 12.117 10.954 -21.496 1.00 94.00 116 HIS A CA 1
ATOM 899 C C . HIS A 1 116 ? 12.522 11.918 -20.377 1.00 94.00 116 HIS A C 1
ATOM 901 O O . HIS A 1 116 ? 12.342 13.120 -20.531 1.00 94.00 116 HIS A O 1
ATOM 907 N N . ASN A 1 117 ? 13.099 11.407 -19.289 1.00 95.44 117 ASN A N 1
ATOM 908 C CA . ASN A 1 117 ? 13.387 12.186 -18.089 1.00 95.44 117 ASN A CA 1
ATOM 909 C C . ASN A 1 117 ? 14.883 12.526 -17.962 1.00 95.44 117 ASN A C 1
ATOM 911 O O . ASN A 1 117 ? 15.223 13.546 -17.366 1.00 95.44 117 ASN A O 1
ATOM 915 N N . ALA A 1 118 ? 15.779 11.727 -18.561 1.00 96.38 118 ALA A N 1
ATOM 916 C CA . ALA A 1 118 ? 17.228 11.942 -18.530 1.00 96.38 118 ALA A CA 1
ATOM 917 C C . ALA A 1 118 ? 17.864 11.961 -19.929 1.00 96.38 118 ALA A C 1
ATOM 919 O O . ALA A 1 118 ? 17.692 11.035 -20.726 1.00 96.38 118 ALA A O 1
ATOM 920 N N . LYS A 1 119 ? 18.698 12.976 -20.197 1.00 96.75 119 LYS A N 1
ATOM 921 C CA . LYS A 1 119 ? 19.427 13.118 -21.473 1.00 96.75 119 LYS A CA 1
ATOM 922 C C . LYS A 1 119 ? 20.351 11.940 -21.768 1.00 96.75 119 LYS A C 1
ATOM 924 O O . LYS A 1 119 ? 20.422 11.504 -22.913 1.00 96.75 119 LYS A O 1
ATOM 929 N N . ALA A 1 120 ? 21.030 11.408 -20.751 1.00 97.25 120 ALA A N 1
ATOM 930 C CA . ALA A 1 120 ? 21.935 10.272 -20.918 1.00 97.25 120 ALA A CA 1
ATOM 931 C C . ALA A 1 120 ? 21.216 9.066 -21.547 1.00 97.25 120 ALA A C 1
ATOM 933 O O . ALA A 1 120 ? 21.694 8.489 -22.523 1.00 97.25 120 ALA A O 1
ATOM 934 N N . PHE A 1 121 ? 20.017 8.753 -21.052 1.00 96.94 121 PHE A N 1
ATOM 935 C CA . PHE A 1 121 ? 19.208 7.643 -21.551 1.00 96.94 121 PHE A CA 1
ATOM 936 C C . PHE A 1 121 ? 18.537 7.955 -22.893 1.00 96.94 121 PHE A C 1
ATOM 938 O O . PHE A 1 121 ? 18.447 7.075 -23.749 1.00 96.94 121 PHE A O 1
ATOM 945 N N . ALA A 1 122 ? 18.136 9.209 -23.134 1.00 96.00 122 ALA A N 1
ATOM 946 C CA . ALA A 1 122 ? 17.689 9.657 -24.457 1.00 96.00 122 ALA A CA 1
ATOM 947 C C . ALA A 1 122 ? 18.767 9.456 -25.538 1.00 96.00 122 ALA A C 1
ATOM 949 O O . ALA A 1 122 ? 18.446 9.096 -26.670 1.00 96.00 122 ALA A O 1
ATOM 950 N N . ASN A 1 123 ? 20.040 9.620 -25.167 1.00 95.94 123 ASN A N 1
ATOM 951 C CA . ASN A 1 123 ? 21.200 9.393 -26.030 1.00 95.94 123 ASN A CA 1
ATOM 952 C C . ASN A 1 123 ? 21.607 7.912 -26.143 1.00 95.94 123 ASN A C 1
ATOM 954 O O . ASN A 1 123 ? 22.615 7.607 -26.776 1.00 95.94 123 ASN A O 1
ATOM 958 N N . GLY A 1 124 ? 20.841 6.996 -25.543 1.00 95.50 124 GLY A N 1
ATOM 959 C CA . GLY A 1 124 ? 21.073 5.557 -25.630 1.00 95.50 124 GLY A CA 1
ATOM 960 C C . GLY A 1 124 ? 22.173 5.021 -24.716 1.00 95.50 124 GLY A C 1
ATOM 961 O O . GLY A 1 124 ? 22.601 3.892 -24.932 1.00 95.50 124 GLY A O 1
ATOM 962 N N . LYS A 1 125 ? 22.627 5.792 -23.717 1.00 97.94 125 LYS A N 1
ATOM 963 C CA . LYS A 1 125 ? 23.619 5.310 -22.746 1.00 97.94 125 LYS A CA 1
ATOM 964 C C . LYS A 1 125 ? 23.027 4.265 -21.807 1.00 97.94 125 LYS A C 1
ATOM 966 O O . LYS A 1 125 ? 21.875 4.405 -21.382 1.00 97.94 125 LYS A O 1
ATOM 971 N N . SER A 1 126 ? 23.839 3.280 -21.427 1.00 97.69 126 SER A N 1
ATOM 972 C CA . SER A 1 126 ? 23.532 2.406 -20.291 1.00 97.69 126 SER A CA 1
ATOM 973 C C . SER A 1 126 ? 23.605 3.179 -18.966 1.00 97.69 126 SER A C 1
ATOM 975 O O . SER A 1 126 ? 24.045 4.335 -18.912 1.00 97.69 126 SER A O 1
ATOM 977 N N . VAL A 1 127 ? 23.178 2.548 -17.868 1.00 97.25 127 VAL A N 1
ATOM 978 C CA . VAL A 1 127 ? 23.313 3.149 -16.533 1.00 97.25 127 VAL A CA 1
ATOM 979 C C . VAL A 1 127 ? 24.787 3.333 -16.169 1.00 97.25 127 VAL A C 1
ATOM 981 O O . VAL A 1 127 ? 25.169 4.401 -15.694 1.00 97.25 127 VAL A O 1
ATOM 984 N N . GLU A 1 128 ? 25.626 2.338 -16.443 1.00 97.19 128 GLU A N 1
ATOM 985 C CA . GLU A 1 128 ? 27.065 2.353 -16.169 1.00 97.19 128 GLU A CA 1
ATOM 986 C C . GLU A 1 128 ? 27.759 3.489 -16.917 1.00 97.19 128 GLU A C 1
ATOM 988 O O . GLU A 1 128 ? 28.522 4.247 -16.319 1.00 97.19 128 GLU A O 1
ATOM 993 N N . GLU A 1 129 ? 27.468 3.650 -18.209 1.00 98.31 129 GLU A N 1
ATOM 994 C CA . GLU A 1 129 ? 28.039 4.715 -19.036 1.00 98.31 129 GLU A CA 1
ATOM 995 C C . GLU A 1 129 ? 27.621 6.103 -18.544 1.00 98.31 129 GLU A C 1
ATOM 997 O O . GLU A 1 129 ? 28.447 7.017 -18.482 1.00 98.31 129 GLU A O 1
ATOM 1002 N N . ALA A 1 130 ? 26.346 6.264 -18.177 1.00 98.12 130 ALA A N 1
ATOM 1003 C CA . ALA A 1 130 ? 25.803 7.522 -17.675 1.00 98.12 130 ALA A CA 1
ATOM 1004 C C . ALA A 1 130 ? 26.370 7.903 -16.297 1.00 98.12 130 ALA A C 1
ATOM 1006 O O . ALA A 1 130 ? 26.580 9.085 -16.015 1.00 98.12 130 ALA A O 1
ATOM 1007 N N . VAL A 1 131 ? 26.638 6.912 -15.441 1.00 97.88 131 VAL A N 1
ATOM 1008 C CA . VAL A 1 131 ? 27.302 7.117 -14.147 1.00 97.88 131 VAL A CA 1
ATOM 1009 C C . VAL A 1 131 ? 28.786 7.424 -14.339 1.00 97.88 131 VAL A C 1
ATOM 1011 O O . VAL A 1 131 ? 29.298 8.356 -13.721 1.00 97.88 131 VAL A O 1
ATOM 1014 N N . ALA A 1 132 ? 29.473 6.702 -15.228 1.00 97.94 132 ALA A N 1
ATOM 1015 C CA . ALA A 1 132 ? 30.888 6.919 -15.522 1.00 97.94 132 ALA A CA 1
ATOM 1016 C C . ALA A 1 132 ? 31.160 8.309 -16.122 1.00 97.94 132 ALA A C 1
ATOM 1018 O O . ALA A 1 132 ? 32.187 8.916 -15.817 1.00 97.94 132 ALA A O 1
ATOM 1019 N N . SER A 1 133 ? 30.242 8.839 -16.939 1.00 97.56 133 SER A N 1
ATOM 1020 C CA . SER A 1 133 ? 30.337 10.207 -17.469 1.00 97.56 133 SER A CA 1
ATOM 1021 C C . SER A 1 133 ? 29.887 11.291 -16.483 1.00 97.56 133 SER A C 1
ATOM 1023 O O . SER A 1 133 ? 30.106 12.474 -16.743 1.00 97.56 133 SER A O 1
ATOM 1025 N N . GLY A 1 134 ? 29.265 10.916 -15.360 1.00 97.19 134 GLY A N 1
ATOM 1026 C CA . GLY A 1 134 ? 28.739 11.837 -14.349 1.00 97.19 134 GLY A CA 1
ATOM 1027 C C . GLY A 1 134 ? 27.412 12.513 -14.716 1.00 97.19 134 GLY A C 1
ATOM 1028 O O . GLY A 1 134 ? 26.956 13.383 -13.970 1.00 97.19 134 GLY A O 1
ATOM 1029 N N . GLU A 1 135 ? 26.782 12.125 -15.831 1.00 97.31 135 GLU A N 1
ATOM 1030 C CA . GLU A 1 135 ? 25.455 12.614 -16.234 1.00 97.31 135 GLU A CA 1
ATOM 1031 C C . GLU A 1 135 ? 24.347 12.081 -15.325 1.00 97.31 135 GLU A C 1
ATOM 1033 O O . GLU A 1 135 ? 23.372 12.785 -15.078 1.00 97.31 135 GLU A O 1
ATOM 1038 N N . ILE A 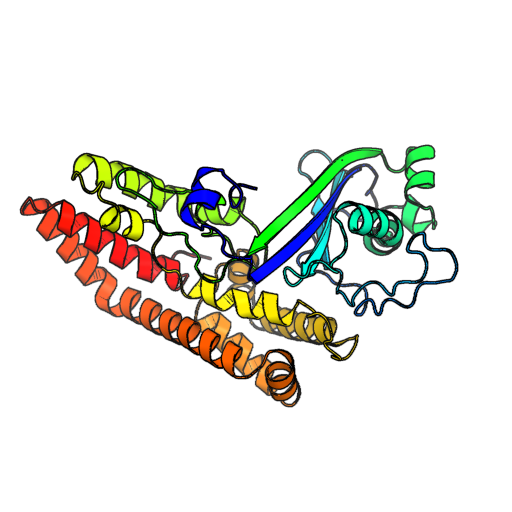1 136 ? 24.523 10.871 -14.788 1.00 98.06 136 ILE A N 1
ATOM 1039 C CA . ILE A 1 136 ? 23.712 10.322 -13.702 1.00 98.06 136 ILE A CA 1
ATOM 1040 C C . ILE A 1 13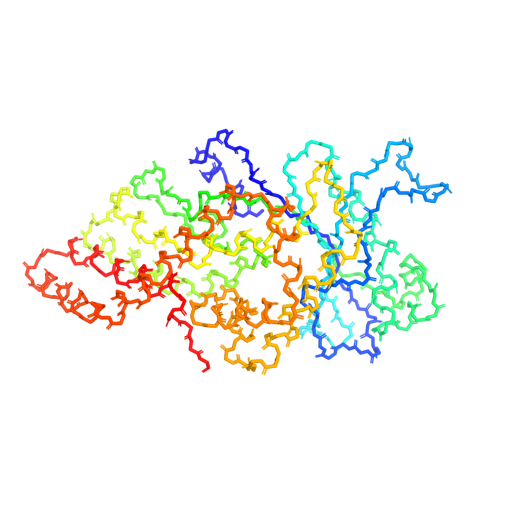6 ? 24.591 10.194 -12.460 1.00 98.06 136 ILE A C 1
ATOM 1042 O O . ILE A 1 136 ? 25.681 9.635 -12.517 1.00 98.06 136 ILE A O 1
ATOM 1046 N N . GLN A 1 137 ? 24.119 10.672 -11.307 1.00 97.56 137 GLN A N 1
ATOM 1047 C CA . GLN A 1 137 ? 24.822 10.465 -10.034 1.00 97.56 137 GLN A CA 1
ATOM 1048 C C . GLN A 1 137 ? 23.916 9.734 -9.055 1.00 97.56 137 GLN A C 1
ATOM 1050 O O . GLN A 1 137 ? 22.937 10.294 -8.554 1.00 97.56 137 GLN A O 1
ATOM 1055 N N . LEU A 1 138 ? 24.265 8.484 -8.762 1.00 97.12 138 LEU A N 1
ATOM 1056 C CA . LEU A 1 138 ? 23.561 7.673 -7.777 1.00 97.12 138 LEU A CA 1
ATOM 1057 C C . LEU A 1 138 ? 23.752 8.267 -6.376 1.00 97.12 138 LEU A C 1
ATOM 1059 O O . LEU A 1 138 ? 24.872 8.530 -5.940 1.00 97.12 138 LEU A O 1
ATOM 1063 N N . LYS A 1 139 ? 22.647 8.469 -5.658 1.00 96.44 139 LYS A N 1
ATOM 1064 C CA . LYS A 1 139 ? 22.644 8.894 -4.251 1.00 96.44 139 LYS A CA 1
ATOM 1065 C C . LYS A 1 139 ? 22.382 7.720 -3.326 1.00 96.44 139 LYS A C 1
ATOM 1067 O O . LYS A 1 139 ? 22.999 7.606 -2.270 1.00 96.44 139 LYS A O 1
ATOM 1072 N N . ARG A 1 140 ? 21.451 6.849 -3.719 1.00 95.81 140 ARG A N 1
ATOM 1073 C CA . ARG A 1 140 ? 21.050 5.686 -2.933 1.00 95.81 140 ARG A CA 1
ATOM 1074 C C . ARG A 1 140 ? 20.529 4.577 -3.829 1.00 95.81 140 ARG A C 1
ATOM 1076 O O . ARG A 1 140 ? 19.806 4.851 -4.781 1.00 95.81 140 ARG A O 1
ATOM 1083 N N . VAL A 1 141 ? 20.843 3.341 -3.457 1.00 96.81 141 VAL A N 1
ATOM 1084 C CA . VAL A 1 141 ? 20.183 2.132 -3.960 1.00 96.81 141 VAL A CA 1
ATOM 1085 C C . VAL A 1 141 ? 19.189 1.660 -2.900 1.00 96.81 141 VAL A C 1
ATOM 1087 O O . VAL A 1 141 ? 19.484 1.687 -1.700 1.00 96.81 141 VAL A O 1
ATOM 1090 N N . LEU A 1 142 ? 17.997 1.269 -3.334 1.00 93.81 142 LEU A N 1
ATOM 1091 C CA . LEU A 1 142 ? 16.931 0.741 -2.497 1.00 93.81 142 LEU A CA 1
ATOM 1092 C C . LEU A 1 142 ? 16.552 -0.654 -2.980 1.00 93.81 142 LEU A C 1
ATOM 1094 O O . LEU A 1 142 ? 16.450 -0.908 -4.174 1.00 93.81 142 LEU A O 1
ATOM 1098 N N . TYR A 1 143 ? 16.301 -1.539 -2.026 1.00 94.25 143 TYR A N 1
ATOM 1099 C CA . TYR A 1 143 ? 15.707 -2.839 -2.269 1.00 94.25 143 TYR A CA 1
ATOM 1100 C C . TYR A 1 143 ? 14.832 -3.238 -1.081 1.00 94.25 143 TYR A C 1
ATOM 1102 O O . TYR A 1 143 ? 15.097 -2.874 0.070 1.00 94.25 143 TYR A O 1
ATOM 1110 N N . GLY A 1 144 ? 13.766 -3.978 -1.355 1.00 90.50 144 GLY A N 1
ATOM 1111 C CA . GLY A 1 144 ? 12.775 -4.357 -0.364 1.00 90.50 144 GLY A CA 1
ATOM 1112 C C . GLY A 1 144 ? 11.945 -5.553 -0.805 1.00 90.50 144 GLY A C 1
ATOM 1113 O O . GLY A 1 144 ? 11.702 -5.775 -1.986 1.00 90.50 144 GLY A O 1
ATOM 1114 N N . CYS A 1 145 ? 11.499 -6.323 0.181 1.00 90.00 145 CYS A N 1
ATOM 1115 C CA . CYS A 1 145 ? 10.570 -7.428 0.004 1.00 90.00 145 CYS A CA 1
ATOM 1116 C C . CYS A 1 145 ? 9.385 -7.219 0.951 1.00 90.00 145 CYS A C 1
ATOM 1118 O O . CYS A 1 145 ? 9.559 -7.061 2.168 1.00 90.00 145 CYS A O 1
ATOM 1120 N N . PHE A 1 146 ? 8.185 -7.191 0.378 1.00 89.19 146 PHE A N 1
ATOM 1121 C CA . PHE A 1 146 ? 6.937 -6.866 1.049 1.00 89.19 146 PHE A CA 1
ATOM 1122 C C . PHE A 1 146 ? 5.997 -8.073 0.994 1.00 89.19 146 PHE A C 1
ATOM 1124 O O . PHE A 1 146 ? 5.324 -8.296 -0.015 1.00 89.19 146 PHE A O 1
ATOM 1131 N N . PRO A 1 147 ? 5.941 -8.887 2.062 1.00 88.12 147 PRO A N 1
ATOM 1132 C CA . PRO A 1 147 ? 4.986 -9.978 2.133 1.00 88.12 147 PRO A CA 1
ATOM 1133 C C . PRO A 1 147 ? 3.573 -9.440 2.380 1.00 88.12 147 PRO A C 1
ATOM 1135 O O . PRO A 1 147 ? 3.365 -8.523 3.178 1.00 88.12 147 PRO A O 1
ATOM 1138 N N . THR A 1 148 ? 2.602 -10.076 1.735 1.00 85.00 148 THR A N 1
ATOM 1139 C CA . THR A 1 148 ? 1.165 -9.848 1.925 1.00 85.00 148 THR A CA 1
ATOM 1140 C C . THR A 1 148 ? 0.523 -11.069 2.558 1.00 85.00 148 THR A C 1
ATOM 1142 O O . THR A 1 148 ? 0.811 -12.209 2.189 1.00 85.00 148 THR A O 1
ATOM 1145 N N . TYR A 1 149 ? -0.364 -10.828 3.517 1.00 85.88 149 TYR A N 1
ATOM 1146 C CA . TYR A 1 149 ? -1.111 -11.860 4.226 1.00 85.88 149 TYR A CA 1
ATOM 1147 C C . TYR A 1 149 ? -2.592 -11.513 4.160 1.00 85.88 149 TYR A C 1
ATOM 1149 O O . TYR A 1 149 ? -2.948 -10.368 4.440 1.00 85.88 149 TYR A O 1
ATOM 1157 N N . LYS A 1 150 ? -3.429 -12.504 3.832 1.00 80.56 150 LYS A N 1
ATOM 1158 C CA . LYS A 1 150 ? -4.891 -12.351 3.790 1.00 80.56 150 LYS A CA 1
ATOM 1159 C C . LYS A 1 150 ? -5.463 -11.940 5.148 1.00 80.56 150 LYS A C 1
ATOM 1161 O O . LYS A 1 150 ? -6.290 -11.040 5.216 1.00 80.56 150 LYS A O 1
ATOM 1166 N N . ASP A 1 151 ? -4.938 -12.533 6.219 1.00 81.31 151 ASP A N 1
ATOM 1167 C CA . ASP A 1 151 ? -5.312 -12.207 7.595 1.00 81.31 151 ASP A CA 1
ATOM 1168 C C . ASP A 1 151 ? -4.555 -10.954 8.063 1.00 81.31 151 ASP A C 1
ATOM 1170 O O . ASP A 1 151 ? -3.570 -11.016 8.815 1.00 81.31 151 ASP A O 1
ATOM 1174 N N . SER A 1 152 ? -4.969 -9.802 7.535 1.00 85.69 152 SER A N 1
ATOM 1175 C CA . SER A 1 152 ? -4.537 -8.478 7.983 1.00 85.69 152 SER A CA 1
ATOM 1176 C C . SER A 1 152 ? -5.759 -7.553 8.147 1.00 85.69 152 SER A C 1
ATOM 1178 O O . SER A 1 152 ? -6.688 -7.649 7.344 1.00 85.69 152 SER A O 1
ATOM 1180 N N . PRO A 1 153 ? -5.787 -6.653 9.150 1.00 90.31 153 PRO A N 1
ATOM 1181 C CA . PRO A 1 153 ? -4.730 -6.379 10.131 1.00 90.31 153 PRO A CA 1
ATOM 1182 C C . PRO A 1 153 ? -4.441 -7.539 11.097 1.00 90.31 153 PRO A C 1
ATOM 1184 O O . PRO A 1 153 ? -5.312 -8.351 11.393 1.00 90.31 153 PRO A O 1
ATOM 1187 N N . LEU A 1 154 ? -3.194 -7.638 11.559 1.00 89.69 154 LEU A N 1
ATOM 1188 C CA . LEU A 1 154 ? -2.708 -8.697 12.441 1.00 89.69 154 LEU A CA 1
ATOM 1189 C C . LEU A 1 154 ? -3.269 -8.509 13.861 1.00 89.69 154 LEU A C 1
ATOM 1191 O O . LEU A 1 154 ? -2.936 -7.508 14.506 1.00 89.69 154 LEU A O 1
ATOM 1195 N N . PRO A 1 155 ? -4.055 -9.465 14.390 1.00 89.44 155 PRO A N 1
ATOM 1196 C CA . PRO A 1 155 ? -4.543 -9.382 15.757 1.00 89.44 155 PRO A CA 1
ATOM 1197 C C . PRO A 1 155 ? -3.390 -9.407 16.770 1.00 89.44 155 PRO A C 1
ATOM 1199 O O . PRO A 1 155 ? -2.380 -10.082 16.546 1.00 89.44 155 PRO A O 1
ATOM 1202 N N . PRO A 1 156 ? -3.531 -8.724 17.916 1.00 92.06 156 PRO A N 1
ATOM 1203 C CA . PRO A 1 156 ? -2.503 -8.731 18.943 1.00 92.06 156 PRO A CA 1
ATOM 1204 C C . PRO A 1 156 ? -2.294 -10.149 19.512 1.00 92.06 156 PRO A C 1
ATOM 1206 O O . PRO A 1 156 ? -3.268 -10.876 19.754 1.00 92.06 156 PRO A O 1
ATOM 1209 N N . PRO A 1 157 ? -1.036 -10.568 19.755 1.00 91.12 157 PRO A N 1
ATOM 1210 C CA . PRO A 1 157 ? -0.741 -11.900 20.282 1.00 91.12 157 PRO A CA 1
ATOM 1211 C C . PRO A 1 157 ? -1.032 -12.034 21.784 1.00 91.12 157 PRO A C 1
ATOM 1213 O O . PRO A 1 157 ? -1.210 -13.145 22.272 1.00 91.12 157 PRO A O 1
ATOM 1216 N N . ALA A 1 158 ? -1.079 -10.923 22.526 1.00 94.06 158 ALA A N 1
ATOM 1217 C CA . ALA A 1 158 ? -1.249 -10.906 23.976 1.00 94.06 158 ALA A CA 1
ATOM 1218 C C . ALA A 1 158 ? -1.864 -9.582 24.460 1.00 94.06 158 ALA A C 1
ATOM 1220 O O . ALA A 1 158 ? -1.946 -8.607 23.711 1.00 94.06 158 ALA A O 1
ATOM 1221 N N . ALA A 1 159 ? -2.264 -9.542 25.734 1.00 95.69 159 ALA A N 1
ATOM 1222 C CA . ALA A 1 159 ? -2.624 -8.299 26.414 1.00 95.69 159 ALA A CA 1
ATOM 1223 C C . ALA A 1 159 ? -1.443 -7.312 26.407 1.00 95.69 159 ALA A C 1
ATOM 1225 O O . ALA A 1 159 ? -0.286 -7.729 26.467 1.00 95.69 159 ALA A O 1
ATOM 1226 N N . ARG A 1 160 ? -1.736 -6.006 26.370 1.00 95.44 160 ARG A N 1
ATOM 1227 C CA . ARG A 1 160 ? -0.741 -4.911 26.376 1.00 95.44 160 ARG A CA 1
ATOM 1228 C C . ARG A 1 160 ? 0.237 -4.907 25.188 1.00 95.44 160 ARG A C 1
ATOM 1230 O O . ARG A 1 160 ? 1.238 -4.198 25.234 1.00 95.44 160 ARG A O 1
ATOM 1237 N N . VAL A 1 161 ? -0.047 -5.656 24.122 1.00 94.25 161 VAL A N 1
ATOM 1238 C CA . VAL A 1 161 ? 0.716 -5.629 22.867 1.00 94.25 161 VAL A CA 1
ATOM 1239 C C . VAL A 1 161 ? -0.198 -5.117 21.762 1.00 94.25 161 VAL A C 1
ATOM 1241 O O . VAL A 1 161 ? -1.249 -5.697 21.520 1.00 94.25 161 VAL A O 1
ATOM 1244 N N . LEU A 1 162 ? 0.210 -4.055 21.070 1.00 93.94 162 LEU A N 1
ATOM 1245 C CA . LEU A 1 162 ? -0.486 -3.520 19.901 1.00 93.94 162 LEU A CA 1
ATOM 1246 C C . LEU A 1 162 ? 0.535 -3.278 18.790 1.00 93.94 162 LEU A C 1
ATOM 1248 O O . LEU A 1 162 ? 1.531 -2.587 18.991 1.00 93.94 162 LEU A O 1
ATOM 1252 N N . ALA A 1 163 ? 0.293 -3.856 17.618 1.00 92.31 163 ALA A N 1
ATOM 1253 C CA . ALA A 1 163 ? 1.112 -3.593 16.445 1.00 92.31 163 ALA A CA 1
ATOM 1254 C C . ALA A 1 163 ? 0.673 -2.281 15.776 1.00 92.31 163 ALA A C 1
ATOM 1256 O O . ALA A 1 163 ? -0.520 -1.995 15.706 1.00 92.31 163 ALA A O 1
ATOM 1257 N N . VAL A 1 164 ? 1.621 -1.510 15.240 1.00 92.00 164 VAL A N 1
ATOM 1258 C CA . VAL A 1 164 ? 1.364 -0.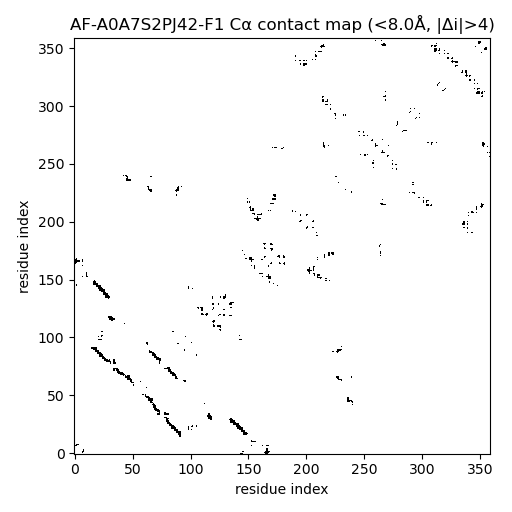245 14.528 1.00 92.00 164 VAL A CA 1
ATOM 1259 C C . VAL A 1 164 ? 2.163 -0.177 13.226 1.00 92.00 164 VAL A C 1
ATOM 1261 O O . VAL A 1 164 ? 3.174 -0.870 13.079 1.00 92.00 164 VAL A O 1
ATOM 1264 N N . GLY A 1 165 ? 1.701 0.634 12.269 1.00 90.00 165 GLY A N 1
ATOM 1265 C CA . GLY A 1 165 ? 2.317 0.747 10.940 1.00 90.00 165 GLY A CA 1
ATOM 1266 C C . GLY A 1 165 ? 2.418 -0.611 10.242 1.00 90.00 165 GLY A C 1
ATOM 1267 O O . GLY A 1 165 ? 1.559 -1.474 10.426 1.00 90.00 165 GLY A O 1
ATOM 1268 N N . ASP A 1 166 ? 3.499 -0.852 9.506 1.00 88.94 166 ASP A N 1
ATOM 1269 C CA . ASP A 1 166 ? 3.736 -2.120 8.807 1.00 88.94 166 ASP A CA 1
ATOM 1270 C C . ASP A 1 166 ? 3.585 -3.366 9.683 1.00 88.94 166 ASP A C 1
ATOM 1272 O O . ASP A 1 166 ? 3.151 -4.400 9.188 1.00 88.94 166 ASP A O 1
ATOM 1276 N N . ALA A 1 167 ? 3.955 -3.303 10.968 1.00 90.81 167 ALA A N 1
ATOM 1277 C CA . ALA A 1 167 ? 3.892 -4.457 11.868 1.00 90.81 167 ALA A CA 1
ATOM 1278 C C . ALA A 1 167 ? 2.455 -4.941 12.106 1.00 90.81 167 ALA A C 1
ATOM 1280 O O . ALA A 1 167 ? 2.251 -6.113 12.433 1.00 90.81 167 ALA A O 1
ATOM 1281 N N . SER A 1 168 ? 1.481 -4.041 11.944 1.00 90.12 168 SER A N 1
ATOM 1282 C CA . SER A 1 168 ? 0.053 -4.331 12.069 1.00 90.12 168 SER A CA 1
ATOM 1283 C C . SER A 1 168 ? -0.569 -4.879 10.788 1.00 90.12 168 SER A C 1
ATOM 1285 O O . SER A 1 168 ? -1.657 -5.435 10.838 1.00 90.12 168 SER A O 1
ATOM 1287 N N . GLY A 1 169 ? 0.087 -4.731 9.635 1.00 88.12 169 GLY A N 1
ATOM 1288 C CA . GLY A 1 169 ? -0.491 -5.120 8.350 1.00 88.12 169 GLY A CA 1
ATOM 1289 C C . GLY A 1 169 ? -1.676 -4.262 7.882 1.00 88.12 169 GLY A C 1
ATOM 1290 O O . GLY A 1 169 ? -2.328 -4.664 6.931 1.00 88.12 169 GLY A O 1
ATOM 1291 N N . ILE A 1 170 ? -1.943 -3.093 8.483 1.00 87.50 170 ILE A N 1
ATOM 1292 C CA . ILE A 1 170 ? -3.005 -2.141 8.062 1.00 87.50 170 ILE A CA 1
ATOM 1293 C C . ILE A 1 170 ? -2.702 -1.403 6.743 1.00 87.50 170 ILE A C 1
ATOM 1295 O O . ILE A 1 170 ? -3.314 -0.383 6.441 1.00 87.50 170 ILE A O 1
ATOM 1299 N N . GLN A 1 171 ? -1.681 -1.830 6.005 1.00 84.62 171 GLN A N 1
ATOM 1300 C CA . GLN A 1 171 ? -1.268 -1.197 4.756 1.00 84.62 171 GLN A CA 1
ATOM 1301 C C . GLN A 1 171 ? -1.909 -1.903 3.567 1.00 84.62 171 GLN A C 1
ATOM 1303 O O . GLN A 1 171 ? -2.125 -3.114 3.595 1.00 84.62 171 GLN A O 1
ATOM 1308 N N . SER A 1 172 ? -2.168 -1.146 2.503 1.00 83.25 172 SER A N 1
ATOM 1309 C CA . SER A 1 172 ? -2.721 -1.694 1.270 1.00 83.25 172 SER A CA 1
ATOM 1310 C C . SER A 1 172 ? -1.746 -2.689 0.626 1.00 83.25 172 SER A C 1
ATOM 1312 O O . SER A 1 172 ? -0.576 -2.347 0.426 1.00 83.25 172 SER A O 1
ATOM 1314 N N . PRO A 1 173 ? -2.199 -3.899 0.251 1.00 78.69 173 PRO A N 1
ATOM 1315 C CA . PRO A 1 173 ? -1.410 -4.837 -0.546 1.00 78.69 173 PRO A CA 1
ATOM 1316 C C . PRO A 1 173 ? -1.170 -4.361 -1.989 1.00 78.69 173 PRO A C 1
ATOM 1318 O O . PRO A 1 173 ? -0.425 -5.018 -2.715 1.00 78.69 173 PRO A O 1
ATOM 1321 N N . LEU A 1 174 ? -1.815 -3.268 -2.420 1.00 81.56 174 LEU A N 1
ATOM 1322 C CA . LEU A 1 174 ? -1.622 -2.681 -3.741 1.00 81.56 174 LEU A CA 1
ATOM 1323 C C . LEU A 1 174 ? -0.386 -1.771 -3.755 1.00 81.56 174 LEU A C 1
ATOM 1325 O O . LEU A 1 174 ? 0.611 -2.124 -4.368 1.00 81.56 174 LEU A O 1
ATOM 1329 N N . SER A 1 175 ? -0.399 -0.637 -3.059 1.00 74.62 175 SER A N 1
ATOM 1330 C CA . SER A 1 175 ? 0.720 0.320 -3.093 1.00 74.62 175 SER A CA 1
ATOM 1331 C C . SER A 1 175 ? 1.896 -0.039 -2.178 1.00 74.62 175 SER A C 1
ATOM 1333 O O . SER A 1 175 ? 2.973 0.530 -2.312 1.00 74.62 175 SER A O 1
ATOM 1335 N N . PHE A 1 176 ? 1.686 -0.909 -1.179 1.00 69.56 176 PHE A N 1
ATOM 1336 C CA . PHE A 1 176 ? 2.624 -1.107 -0.064 1.00 69.56 176 PHE A CA 1
ATOM 1337 C C . PHE A 1 176 ? 3.047 0.191 0.646 1.00 69.56 176 PHE A C 1
ATOM 1339 O O . PHE A 1 176 ? 4.107 0.259 1.274 1.00 69.56 176 PHE A O 1
ATOM 1346 N N . GLY A 1 177 ? 2.203 1.225 0.578 1.00 72.69 177 GLY A N 1
ATOM 1347 C CA . GLY A 1 177 ? 2.427 2.543 1.158 1.00 72.69 177 GLY A CA 1
ATOM 1348 C C . GLY A 1 177 ? 2.284 2.560 2.680 1.00 72.69 177 GLY A C 1
ATOM 1349 O O . GLY A 1 177 ? 1.385 3.209 3.217 1.00 72.69 177 GLY A O 1
ATOM 1350 N N . GLY A 1 178 ? 3.178 1.877 3.400 1.00 81.56 178 GLY A N 1
ATOM 1351 C CA . GLY A 1 178 ? 3.149 1.770 4.863 1.00 81.56 178 GLY A CA 1
ATOM 1352 C C . GLY A 1 178 ? 3.154 3.120 5.587 1.00 81.56 178 GLY A C 1
ATOM 1353 O O . GLY A 1 178 ? 2.455 3.297 6.585 1.00 81.56 178 GLY A O 1
ATOM 1354 N N . PHE A 1 179 ? 3.870 4.113 5.047 1.00 85.56 179 PHE A N 1
ATOM 1355 C CA . PHE A 1 179 ? 3.868 5.475 5.586 1.00 85.56 179 PHE A CA 1
ATOM 1356 C C . PHE A 1 179 ? 2.507 6.167 5.429 1.00 85.56 179 PHE A C 1
ATOM 1358 O O . PHE A 1 179 ? 2.002 6.713 6.405 1.00 85.56 179 PHE A O 1
ATOM 1365 N N . GLY A 1 180 ? 1.893 6.113 4.241 1.00 87.06 180 GLY A N 1
ATOM 1366 C CA . GLY A 1 180 ? 0.574 6.709 3.996 1.00 87.06 180 GLY A CA 1
ATOM 1367 C C . GLY A 1 180 ? -0.524 6.053 4.837 1.00 87.06 180 GLY A C 1
ATOM 1368 O O . GLY A 1 180 ? -1.339 6.736 5.454 1.00 87.06 180 GLY A O 1
ATOM 1369 N N . ALA A 1 181 ? -0.490 4.723 4.955 1.00 88.00 181 ALA A N 1
ATOM 1370 C CA . ALA A 1 181 ? -1.387 3.991 5.844 1.00 88.00 181 ALA A CA 1
ATOM 1371 C C . ALA A 1 181 ? -1.180 4.383 7.319 1.00 88.00 181 ALA A C 1
ATOM 1373 O O . ALA A 1 181 ? -2.148 4.584 8.055 1.00 88.00 181 ALA A O 1
ATOM 1374 N N . LEU A 1 182 ? 0.076 4.535 7.758 1.00 89.94 182 LEU A N 1
ATOM 1375 C CA . LEU A 1 182 ? 0.383 4.971 9.116 1.00 89.94 182 LEU A CA 1
ATOM 1376 C C . LEU A 1 182 ? -0.130 6.386 9.377 1.00 89.94 182 LEU A C 1
ATOM 1378 O O . LEU A 1 182 ? -0.813 6.577 10.374 1.00 89.94 182 LEU A O 1
ATOM 1382 N N . THR A 1 183 ? 0.153 7.368 8.518 1.00 91.25 183 THR A N 1
ATOM 1383 C CA . THR A 1 183 ? -0.289 8.757 8.738 1.00 91.25 183 THR A CA 1
ATOM 1384 C C . THR A 1 183 ? -1.811 8.874 8.758 1.00 91.25 183 THR A C 1
ATOM 1386 O O . THR A 1 183 ? -2.347 9.571 9.619 1.00 91.25 183 THR A O 1
ATOM 1389 N N . ARG A 1 184 ? -2.512 8.117 7.902 1.00 90.69 184 ARG A N 1
ATOM 1390 C CA . ARG A 1 184 ? -3.980 8.002 7.902 1.00 90.69 184 ARG A CA 1
ATOM 1391 C C . ARG A 1 184 ? -4.531 7.481 9.233 1.00 90.69 184 ARG A C 1
ATOM 1393 O O . ARG A 1 184 ? -5.544 7.977 9.721 1.00 90.69 184 ARG A O 1
ATOM 1400 N N . HIS A 1 185 ? -3.878 6.490 9.839 1.00 92.50 185 HIS A N 1
ATOM 1401 C CA . HIS A 1 185 ? -4.366 5.840 11.061 1.00 92.50 185 HIS A CA 1
ATOM 1402 C C . HIS A 1 185 ? -3.712 6.334 12.362 1.00 92.50 185 HIS A C 1
ATOM 1404 O O . HIS A 1 185 ? -4.159 5.958 13.444 1.00 92.50 185 HIS A O 1
ATOM 1410 N N . LEU A 1 186 ? -2.680 7.178 12.297 1.00 93.81 186 LEU A N 1
ATOM 1411 C CA . LEU A 1 186 ? -1.864 7.535 13.459 1.00 93.81 186 LEU A CA 1
ATOM 1412 C C . LEU A 1 186 ? -2.696 8.172 14.570 1.00 93.81 186 LEU A C 1
ATOM 1414 O O . LEU A 1 186 ? -2.593 7.747 15.717 1.00 93.81 186 LEU A O 1
ATOM 1418 N N . ARG A 1 187 ? -3.547 9.150 14.228 1.00 94.56 187 ARG A N 1
ATOM 1419 C CA . ARG A 1 187 ? -4.353 9.870 15.223 1.00 94.56 187 ARG A CA 1
ATOM 1420 C C . ARG A 1 187 ? -5.318 8.936 15.952 1.00 94.56 187 ARG A C 1
ATOM 1422 O O . ARG A 1 187 ? -5.252 8.843 17.168 1.00 94.56 187 ARG A O 1
ATOM 1429 N N . ARG A 1 188 ? -6.139 8.176 15.211 1.00 95.06 188 ARG A N 1
ATOM 1430 C CA . ARG A 1 188 ? -7.113 7.246 15.816 1.00 95.06 188 ARG A CA 1
ATOM 1431 C C . ARG A 1 188 ? -6.433 6.186 16.690 1.00 95.06 188 ARG A C 1
ATOM 1433 O O . ARG A 1 188 ? -6.966 5.820 17.727 1.00 95.06 188 ARG A O 1
ATOM 1440 N N . ILE A 1 189 ? -5.256 5.695 16.285 1.00 96.19 189 ILE A N 1
ATOM 1441 C CA . ILE A 1 189 ? -4.518 4.682 17.048 1.00 96.19 189 ILE A CA 1
ATOM 1442 C C . ILE A 1 189 ? -3.929 5.304 18.315 1.00 96.19 189 ILE A C 1
ATOM 1444 O O . ILE A 1 189 ? -4.027 4.699 19.377 1.00 96.19 189 ILE A O 1
ATOM 1448 N N . ALA A 1 190 ? -3.338 6.498 18.225 1.00 97.06 190 ALA A N 1
ATOM 1449 C CA . ALA A 1 190 ? -2.788 7.198 19.382 1.00 97.06 190 ALA A CA 1
ATOM 1450 C C . ALA A 1 190 ? -3.878 7.511 20.418 1.00 97.06 190 ALA A C 1
ATOM 1452 O O . ALA A 1 190 ? -3.719 7.157 21.586 1.00 97.06 190 ALA A O 1
ATOM 1453 N N . ASP A 1 191 ? -5.003 8.077 19.975 1.00 97.12 191 ASP A N 1
ATOM 1454 C CA . ASP A 1 191 ? -6.149 8.389 20.833 1.00 97.12 191 ASP A CA 1
ATOM 1455 C C . ASP A 1 191 ? -6.701 7.112 21.490 1.00 97.12 191 ASP A C 1
ATOM 1457 O O . ASP A 1 191 ? -6.933 7.072 22.698 1.00 97.12 191 ASP A O 1
ATOM 1461 N N . ALA A 1 192 ? -6.823 6.023 20.720 1.00 97.50 192 ALA A N 1
ATOM 1462 C CA . ALA A 1 192 ? -7.257 4.732 21.240 1.00 97.50 192 ALA A CA 1
ATOM 1463 C C . ALA A 1 192 ? -6.292 4.135 22.273 1.00 97.50 192 ALA A C 1
ATOM 1465 O O . ALA A 1 192 ? -6.737 3.489 23.216 1.00 97.50 192 ALA A O 1
ATOM 1466 N N . VAL A 1 193 ? -4.979 4.322 22.117 1.00 97.56 193 VAL A N 1
ATOM 1467 C CA . VAL A 1 193 ? -3.992 3.835 23.092 1.00 97.56 193 VAL A CA 1
ATOM 1468 C C . VAL A 1 193 ? -4.105 4.595 24.410 1.00 97.56 193 VAL A C 1
ATOM 1470 O O . VAL A 1 193 ? -4.088 3.958 25.462 1.00 97.56 193 VAL A O 1
ATOM 1473 N N . VAL A 1 194 ? -4.246 5.923 24.363 1.00 97.94 194 VAL A N 1
ATOM 1474 C CA . VAL A 1 194 ? -4.454 6.749 25.566 1.00 97.94 194 VAL A CA 1
ATOM 1475 C C . VAL A 1 194 ? -5.722 6.300 26.290 1.00 97.94 194 VAL A C 1
ATOM 1477 O O . VAL A 1 194 ? -5.671 5.926 27.458 1.00 97.94 194 VAL A O 1
ATOM 1480 N N . GLU A 1 195 ? -6.830 6.201 25.559 1.00 97.88 195 GLU A N 1
ATOM 1481 C CA . GLU A 1 195 ? -8.113 5.773 26.113 1.00 97.88 195 GLU A CA 1
ATOM 1482 C C . GLU A 1 195 ? -8.060 4.347 26.692 1.00 97.88 195 GLU A C 1
ATOM 1484 O O . GLU A 1 195 ? -8.609 4.076 27.760 1.00 97.88 195 GLU A O 1
ATOM 1489 N N . ALA A 1 196 ? -7.370 3.419 26.021 1.00 97.69 196 ALA A N 1
ATOM 1490 C CA . ALA A 1 196 ? -7.216 2.052 26.509 1.00 97.69 196 ALA A CA 1
ATOM 1491 C C . ALA A 1 196 ? -6.448 1.987 27.838 1.00 97.69 196 ALA A C 1
ATOM 1493 O O . ALA A 1 196 ? -6.744 1.129 28.672 1.00 97.69 196 ALA A O 1
ATOM 1494 N N . ILE A 1 197 ? -5.470 2.874 28.042 1.00 97.81 197 ILE A N 1
ATOM 1495 C CA . ILE A 1 197 ? -4.733 2.983 29.304 1.00 97.81 197 ILE A CA 1
ATOM 1496 C C . ILE A 1 197 ? -5.648 3.540 30.396 1.00 97.81 197 ILE A C 1
ATOM 1498 O O . ILE A 1 197 ? -5.753 2.912 31.451 1.00 97.81 197 ILE A O 1
ATOM 1502 N N . ASP A 1 198 ? -6.344 4.644 30.123 1.00 97.38 198 ASP A N 1
ATOM 1503 C CA . ASP A 1 198 ? -7.213 5.323 31.092 1.00 97.38 198 ASP A CA 1
ATOM 1504 C C . ASP A 1 198 ? -8.353 4.419 31.577 1.00 97.38 198 ASP A C 1
ATOM 1506 O O . ASP A 1 198 ? -8.660 4.373 32.767 1.00 97.38 198 ASP A O 1
ATOM 1510 N N . GLN A 1 199 ? -8.936 3.635 30.666 1.00 96.38 199 GLN A N 1
ATOM 1511 C CA . GLN A 1 199 ? -10.068 2.749 30.956 1.00 96.38 199 GLN A CA 1
ATOM 1512 C C . GLN A 1 199 ? -9.655 1.312 31.311 1.00 96.38 199 GLN A C 1
ATOM 1514 O O . GLN A 1 199 ? -10.505 0.432 31.474 1.00 96.38 199 GLN A O 1
ATOM 1519 N N . GLY A 1 200 ? -8.350 1.024 31.384 1.00 95.69 200 GLY A N 1
ATOM 1520 C CA . GLY A 1 200 ? -7.839 -0.326 31.639 1.00 95.69 200 GLY A CA 1
ATOM 1521 C C . GLY A 1 200 ? -8.214 -1.361 30.564 1.00 95.69 200 GLY A C 1
ATOM 1522 O O . GLY A 1 200 ? -8.154 -2.567 30.822 1.00 95.69 200 GLY A O 1
ATOM 1523 N N . ALA A 1 201 ? -8.576 -0.924 29.354 1.00 96.62 201 ALA A N 1
ATOM 1524 C CA . ALA A 1 201 ? -8.952 -1.752 28.206 1.00 96.62 201 ALA A CA 1
ATOM 1525 C C . ALA A 1 201 ? -7.711 -2.323 27.485 1.00 96.62 201 ALA A C 1
ATOM 1527 O O . ALA A 1 201 ? -7.508 -2.151 26.286 1.00 96.62 201 ALA A O 1
ATOM 1528 N N . LEU A 1 202 ? -6.840 -2.990 28.246 1.00 96.69 202 LEU A N 1
ATOM 1529 C CA . LEU A 1 202 ? -5.532 -3.477 27.789 1.00 96.69 202 LEU A CA 1
ATOM 1530 C C . LEU A 1 202 ? -5.509 -4.990 27.532 1.00 96.69 202 LEU A C 1
ATOM 1532 O O . LEU A 1 202 ? -4.435 -5.570 27.334 1.00 96.69 202 LEU A O 1
ATOM 1536 N N . ALA A 1 203 ? -6.673 -5.644 27.562 1.00 96.38 203 ALA A N 1
ATOM 1537 C CA . ALA A 1 203 ? -6.791 -7.044 27.182 1.00 96.38 203 ALA A CA 1
ATOM 1538 C C . ALA A 1 203 ? -6.587 -7.211 25.671 1.00 96.38 203 ALA A C 1
ATOM 1540 O O . ALA A 1 203 ? -6.729 -6.269 24.889 1.00 96.38 203 ALA A O 1
ATOM 1541 N N . ARG A 1 204 ? -6.268 -8.437 25.254 1.00 94.94 204 ARG A N 1
ATOM 1542 C CA . ARG A 1 204 ? -6.026 -8.765 23.845 1.00 94.94 204 ARG A CA 1
ATOM 1543 C C . ARG A 1 204 ? -7.227 -8.391 22.969 1.00 94.94 204 ARG A C 1
ATOM 1545 O O . ARG A 1 204 ? -7.049 -7.841 21.890 1.00 94.94 204 ARG A O 1
ATOM 1552 N N . GLU A 1 205 ? -8.435 -8.668 23.444 1.00 94.44 205 GLU A N 1
ATOM 1553 C CA . GLU A 1 205 ? -9.689 -8.458 22.717 1.00 94.44 205 GLU A CA 1
ATOM 1554 C C . GLU A 1 205 ? -10.005 -6.967 22.551 1.00 94.44 205 GLU A C 1
ATOM 1556 O O . GLU A 1 205 ? -10.519 -6.557 21.515 1.00 94.44 205 GLU A O 1
ATOM 1561 N N . ASP A 1 206 ? -9.655 -6.150 23.548 1.00 95.50 206 ASP A N 1
ATOM 1562 C CA . ASP A 1 206 ? -9.848 -4.700 23.491 1.00 95.50 206 ASP A CA 1
ATOM 1563 C C . ASP A 1 206 ? -8.881 -4.070 22.481 1.00 95.50 206 ASP A C 1
ATOM 1565 O O . ASP A 1 206 ? -9.287 -3.308 21.606 1.00 95.50 206 ASP A O 1
ATOM 1569 N N . LEU A 1 207 ? -7.600 -4.446 22.543 1.00 95.94 207 LEU A N 1
ATOM 1570 C CA . LEU A 1 207 ? -6.581 -3.942 21.621 1.00 95.94 207 LEU A CA 1
ATOM 1571 C C . LEU A 1 207 ? -6.794 -4.442 20.184 1.00 95.94 207 LEU A C 1
ATOM 1573 O O . LEU A 1 207 ? -6.447 -3.743 19.233 1.00 95.94 207 LEU A O 1
ATOM 1577 N N . ALA A 1 208 ? -7.414 -5.613 20.004 1.00 94.12 208 ALA A N 1
ATOM 1578 C CA . ALA A 1 208 ? -7.816 -6.103 18.688 1.00 94.12 208 ALA A CA 1
ATOM 1579 C C . ALA A 1 208 ? -8.854 -5.186 18.018 1.00 94.12 208 ALA A C 1
ATOM 1581 O O . ALA A 1 208 ? -8.852 -5.064 16.796 1.00 94.12 208 ALA A O 1
ATOM 1582 N N . ALA A 1 209 ? -9.692 -4.493 18.798 1.00 94.69 209 ALA A N 1
ATOM 1583 C CA . ALA A 1 209 ? -10.650 -3.528 18.265 1.00 94.69 209 ALA A CA 1
ATOM 1584 C C . ALA A 1 209 ? -9.973 -2.252 17.723 1.00 94.69 209 ALA A C 1
ATOM 1586 O O . ALA A 1 209 ? -10.548 -1.563 16.885 1.00 94.69 209 ALA A O 1
ATOM 1587 N N . VAL A 1 210 ? -8.739 -1.941 18.147 1.00 95.06 210 VAL A N 1
ATOM 1588 C CA . VAL A 1 210 ? -7.987 -0.775 17.648 1.00 95.06 210 VAL A CA 1
ATOM 1589 C C . VAL A 1 210 ? -7.557 -0.976 16.195 1.00 95.06 210 VAL A C 1
ATOM 1591 O O . VAL A 1 210 ? -7.699 -0.071 15.382 1.00 95.06 210 VAL A O 1
ATOM 1594 N N . ASN A 1 211 ? -7.069 -2.160 15.830 1.00 88.56 211 ASN A N 1
ATOM 1595 C CA . ASN A 1 211 ? -6.771 -2.523 14.440 1.00 88.56 211 ASN A CA 1
ATOM 1596 C C . ASN A 1 211 ? -7.731 -3.612 13.972 1.00 88.56 211 ASN A C 1
ATOM 1598 O O . ASN A 1 211 ? -7.321 -4.711 13.606 1.00 88.56 211 ASN A O 1
ATOM 1602 N N . ALA A 1 212 ? -9.022 -3.297 14.038 1.00 89.62 212 ALA A N 1
ATOM 1603 C CA . ALA A 1 212 ? -10.068 -4.214 13.629 1.00 89.62 212 ALA A CA 1
ATOM 1604 C C . ALA A 1 212 ? -10.057 -4.458 12.109 1.00 89.62 212 ALA A C 1
ATOM 1606 O O . ALA A 1 212 ? -9.356 -3.796 11.346 1.00 89.62 212 ALA A O 1
ATOM 1607 N N . TYR A 1 213 ? -10.865 -5.421 11.673 1.00 93.12 213 TYR A N 1
ATOM 1608 C CA . TYR A 1 213 ? -11.028 -5.774 10.266 1.00 93.12 213 TYR A CA 1
ATOM 1609 C C . TYR A 1 213 ? -11.435 -4.566 9.402 1.00 93.12 213 TYR A C 1
ATOM 1611 O O . TYR A 1 213 ? -12.414 -3.887 9.721 1.00 93.12 213 TYR A O 1
ATOM 1619 N N . LEU A 1 214 ? -10.701 -4.346 8.303 1.00 92.31 214 LEU A N 1
ATOM 1620 C CA . LEU A 1 214 ? -10.896 -3.263 7.333 1.00 92.31 214 LEU A CA 1
ATOM 1621 C C . LEU A 1 214 ? -11.282 -3.851 5.958 1.00 92.31 214 LEU A C 1
ATOM 1623 O O . LEU A 1 214 ? -10.395 -4.225 5.183 1.00 92.31 214 LEU A O 1
ATOM 1627 N N . PRO A 1 215 ? -12.585 -3.972 5.633 1.00 93.44 215 PRO A N 1
ATOM 1628 C CA . PRO A 1 215 ? -13.030 -4.618 4.398 1.00 93.44 215 PRO A CA 1
ATOM 1629 C C . PRO A 1 215 ? -12.580 -3.894 3.129 1.00 93.44 215 PRO A C 1
ATOM 1631 O O . PRO A 1 215 ? -12.289 -4.556 2.136 1.00 93.44 215 PRO A O 1
ATOM 1634 N N . ASN A 1 216 ? -12.462 -2.564 3.148 1.00 90.75 216 ASN A N 1
ATOM 1635 C CA . ASN A 1 216 ? -11.907 -1.811 2.023 1.00 90.75 216 ASN A CA 1
ATOM 1636 C C . ASN A 1 216 ? -10.467 -2.217 1.681 1.00 90.75 216 ASN A C 1
ATOM 1638 O O . ASN A 1 216 ? -10.153 -2.375 0.505 1.00 90.75 216 ASN A O 1
ATOM 1642 N N . GLN A 1 217 ? -9.614 -2.432 2.686 1.00 87.62 217 GLN A N 1
ATOM 1643 C CA . GLN A 1 217 ? -8.246 -2.914 2.491 1.00 87.62 217 GLN A CA 1
ATOM 1644 C C . GLN A 1 217 ? -8.228 -4.380 2.060 1.00 87.62 217 GLN A C 1
ATOM 1646 O O . GLN A 1 217 ? -7.518 -4.742 1.127 1.00 87.62 217 GLN A O 1
ATOM 1651 N N . ALA A 1 218 ? -9.048 -5.226 2.686 1.00 88.69 218 ALA A N 1
ATOM 1652 C CA . ALA A 1 218 ? -9.158 -6.630 2.299 1.00 88.69 218 ALA A CA 1
ATOM 1653 C C . ALA A 1 218 ? -9.633 -6.786 0.840 1.00 88.69 218 ALA A C 1
ATOM 1655 O O . ALA A 1 218 ? -9.165 -7.662 0.114 1.00 88.69 218 ALA A O 1
ATOM 1656 N N . ALA A 1 219 ? -10.510 -5.897 0.365 1.00 87.75 219 ALA A N 1
ATOM 1657 C CA . ALA A 1 219 ? -10.974 -5.887 -1.017 1.00 87.75 219 ALA A CA 1
ATOM 1658 C C . ALA A 1 219 ? -9.872 -5.511 -2.029 1.00 87.75 219 ALA A C 1
ATOM 1660 O O . ALA A 1 219 ? -9.931 -5.972 -3.172 1.00 87.75 219 ALA A O 1
ATOM 1661 N N . THR A 1 220 ? -8.851 -4.727 -1.649 1.00 84.62 220 THR A N 1
ATOM 1662 C CA . THR A 1 220 ? -7.769 -4.343 -2.582 1.00 84.62 220 THR A CA 1
ATOM 1663 C C . THR A 1 220 ? -6.810 -5.486 -2.892 1.00 84.62 220 THR A C 1
ATOM 1665 O O . THR A 1 220 ? -6.142 -5.467 -3.927 1.00 84.62 220 THR A O 1
ATOM 1668 N N . TRP A 1 221 ? -6.797 -6.537 -2.068 1.00 81.44 221 TRP A N 1
ATOM 1669 C CA . TRP A 1 221 ? -6.023 -7.748 -2.337 1.00 81.44 221 TRP A CA 1
ATOM 1670 C C . TRP A 1 221 ? -6.392 -8.396 -3.687 1.00 81.44 221 TRP A C 1
ATOM 1672 O O . TRP A 1 221 ? -5.515 -8.912 -4.382 1.00 81.44 221 TRP A O 1
ATOM 1682 N N . MET A 1 222 ? -7.653 -8.314 -4.133 1.00 82.06 222 MET A N 1
ATOM 1683 C CA . MET A 1 222 ? -8.031 -8.821 -5.460 1.00 82.06 222 MET A CA 1
ATOM 1684 C C . MET A 1 222 ? -7.323 -8.056 -6.586 1.00 82.06 222 MET A C 1
ATOM 1686 O O . MET A 1 222 ? -6.955 -8.660 -7.593 1.00 82.06 222 MET A O 1
ATOM 1690 N N . PHE A 1 223 ? -7.087 -6.750 -6.423 1.00 84.19 223 PHE A N 1
ATOM 1691 C CA . PHE A 1 223 ? -6.370 -5.952 -7.419 1.00 84.19 223 PHE A CA 1
ATOM 1692 C C . PHE A 1 223 ? -4.925 -6.425 -7.544 1.00 84.19 223 PHE A C 1
ATOM 1694 O O . PHE A 1 223 ? -4.472 -6.712 -8.650 1.00 84.19 223 PHE A O 1
ATOM 1701 N N . GLN A 1 224 ? -4.249 -6.627 -6.412 1.00 84.31 224 GLN A N 1
ATOM 1702 C CA . GLN A 1 224 ? -2.919 -7.234 -6.376 1.00 84.31 224 GLN A CA 1
ATOM 1703 C C . GLN A 1 224 ? -2.920 -8.617 -7.054 1.00 84.31 224 GLN A C 1
ATOM 1705 O O . GLN A 1 224 ? -2.037 -8.924 -7.856 1.00 84.31 224 GLN A O 1
ATOM 1710 N N . ARG A 1 225 ? -3.935 -9.454 -6.784 1.00 85.25 225 ARG A N 1
ATOM 1711 C CA . ARG A 1 225 ? -4.063 -10.790 -7.387 1.00 85.25 225 ARG A CA 1
ATOM 1712 C C . ARG A 1 225 ? -4.282 -10.748 -8.903 1.00 85.25 225 ARG A C 1
ATOM 1714 O O . ARG A 1 225 ? -3.781 -11.617 -9.614 1.00 85.25 225 ARG A O 1
ATOM 1721 N N . ALA A 1 226 ? -5.017 -9.761 -9.402 1.00 85.75 226 ALA A N 1
ATOM 1722 C CA . ALA A 1 226 ? -5.222 -9.565 -10.834 1.00 85.75 226 ALA A CA 1
ATOM 1723 C C . ALA A 1 226 ? -3.943 -9.061 -11.534 1.00 85.75 226 ALA A C 1
ATOM 1725 O O . ALA A 1 226 ? -3.694 -9.405 -12.689 1.00 85.75 226 ALA A O 1
ATOM 1726 N N . MET A 1 227 ? -3.117 -8.301 -10.811 1.00 89.12 227 MET A N 1
ATOM 1727 C CA . MET A 1 227 ? -1.838 -7.741 -11.261 1.00 89.12 227 MET A CA 1
ATOM 1728 C C . MET A 1 227 ? -0.663 -8.736 -11.176 1.00 89.12 227 MET A C 1
ATOM 1730 O O . MET A 1 227 ? 0.287 -8.671 -11.953 1.00 89.12 227 MET A O 1
ATOM 1734 N N . MET A 1 228 ? -0.701 -9.719 -10.281 1.00 89.19 228 MET A N 1
ATOM 1735 C CA . MET A 1 228 ? 0.328 -10.764 -10.240 1.00 89.19 228 MET A CA 1
ATOM 1736 C C . MET A 1 228 ? 0.086 -11.864 -11.282 1.00 89.19 228 MET A C 1
ATOM 1738 O O . MET A 1 228 ? -1.059 -12.185 -11.606 1.00 89.19 228 MET A O 1
ATOM 1742 N N . VAL A 1 229 ? 1.160 -12.522 -11.724 1.00 89.31 229 VAL A N 1
ATOM 1743 C CA . VAL A 1 229 ? 1.088 -13.720 -12.576 1.00 89.31 229 VAL A CA 1
ATOM 1744 C C . VAL A 1 229 ? 1.565 -14.939 -11.794 1.00 89.31 229 VAL A C 1
ATOM 1746 O O . VAL A 1 229 ? 2.765 -15.051 -11.537 1.00 89.31 229 VAL A O 1
ATOM 1749 N N . PRO A 1 230 ? 0.656 -15.838 -11.370 1.00 88.38 230 PRO A N 1
ATOM 1750 C CA . PRO A 1 230 ? 1.010 -17.068 -10.665 1.00 88.38 230 PRO A CA 1
ATOM 1751 C C . PRO A 1 230 ? 1.927 -17.982 -11.483 1.00 88.38 230 PRO A C 1
ATOM 1753 O O . PRO A 1 230 ? 1.885 -17.971 -12.715 1.00 88.38 230 PRO A O 1
ATOM 1756 N N . ILE A 1 231 ? 2.723 -18.810 -10.802 1.00 87.19 231 ILE A N 1
ATOM 1757 C CA . ILE A 1 231 ? 3.515 -19.848 -11.475 1.00 87.19 231 ILE A CA 1
ATOM 1758 C C . ILE A 1 231 ? 2.582 -20.765 -12.277 1.00 87.19 231 ILE A C 1
ATOM 1760 O O . ILE A 1 231 ? 1.568 -21.238 -11.765 1.00 87.19 231 ILE A O 1
ATOM 1764 N N . GLY A 1 232 ? 2.925 -20.997 -13.545 1.00 84.44 232 GLY A N 1
ATOM 1765 C CA . GLY A 1 232 ? 2.160 -21.845 -14.462 1.00 84.44 232 GLY A CA 1
ATOM 1766 C C . GLY A 1 232 ? 0.962 -21.173 -15.144 1.00 84.44 232 GLY A C 1
ATOM 1767 O O . GLY A 1 232 ? 0.366 -21.792 -16.023 1.00 84.44 232 GLY A O 1
ATOM 1768 N N . ASP A 1 233 ? 0.617 -19.925 -14.806 1.00 85.31 233 ASP A N 1
ATOM 1769 C CA . ASP A 1 233 ? -0.483 -19.211 -15.463 1.00 85.31 233 ASP A CA 1
ATOM 1770 C C . ASP A 1 233 ? -0.138 -18.874 -16.928 1.00 85.31 233 ASP A C 1
ATOM 1772 O O . ASP A 1 233 ? 0.942 -18.367 -17.246 1.00 85.31 233 ASP A O 1
ATOM 1776 N N . GLN A 1 234 ? -1.083 -19.157 -17.825 1.00 84.62 234 GLN A N 1
ATOM 1777 C CA . GLN A 1 234 ? -0.971 -18.988 -19.275 1.00 84.62 234 GLN A CA 1
ATOM 1778 C C . GLN A 1 234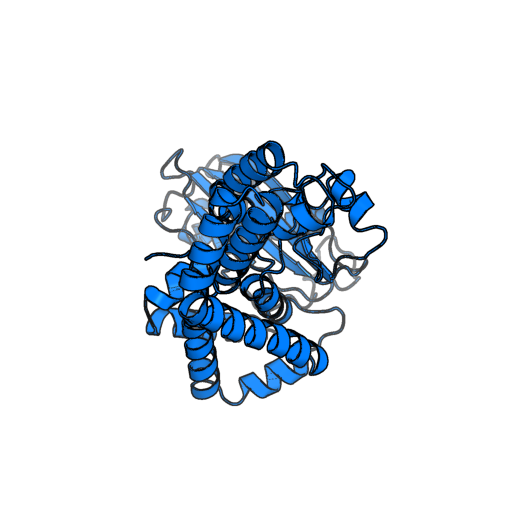 ? -1.759 -17.778 -19.799 1.00 84.62 234 GLN A C 1
ATOM 1780 O O . GLN A 1 234 ? -2.113 -17.725 -20.974 1.00 84.62 234 GLN A O 1
ATOM 1785 N N . ARG A 1 235 ? -2.033 -16.781 -18.948 1.00 87.88 235 ARG A N 1
ATOM 1786 C CA . ARG A 1 235 ? -2.687 -15.537 -19.380 1.00 87.88 235 ARG A CA 1
ATOM 1787 C C . ARG A 1 235 ? -1.951 -14.831 -20.535 1.00 87.88 235 ARG A C 1
ATOM 1789 O O . ARG A 1 235 ? -0.719 -14.951 -20.630 1.00 87.88 235 ARG A O 1
ATOM 1796 N N . PRO A 1 236 ? -2.678 -14.078 -21.387 1.00 88.50 236 PRO A N 1
ATOM 1797 C CA . PRO A 1 236 ? -2.084 -13.250 -22.437 1.00 88.50 236 PRO A CA 1
ATOM 1798 C C . PRO A 1 236 ? -1.038 -12.274 -21.888 1.00 88.50 236 PRO A C 1
ATOM 1800 O O . PRO A 1 236 ? -1.176 -11.789 -20.764 1.00 88.50 236 PRO A O 1
ATOM 1803 N N . ALA A 1 237 ? -0.002 -11.975 -22.675 1.00 88.50 237 ALA A N 1
ATOM 1804 C CA . ALA A 1 237 ? 1.095 -11.110 -22.236 1.00 88.50 237 ALA A CA 1
ATOM 1805 C C . ALA A 1 237 ? 0.647 -9.658 -21.971 1.00 88.50 237 ALA A C 1
ATOM 1807 O O . ALA A 1 237 ? 1.146 -9.019 -21.050 1.00 88.50 237 ALA A O 1
ATOM 1808 N N . ASP A 1 238 ? -0.362 -9.182 -22.703 1.00 90.00 238 ASP A N 1
ATOM 1809 C CA . ASP A 1 238 ? -0.947 -7.843 -22.576 1.00 90.00 238 ASP A CA 1
ATOM 1810 C C . ASP A 1 238 ? -2.027 -7.746 -21.480 1.00 90.00 238 ASP A C 1
ATOM 1812 O O . ASP A 1 238 ? -2.612 -6.681 -21.268 1.00 90.00 238 ASP A O 1
ATOM 1816 N N . PHE A 1 239 ? -2.328 -8.845 -20.774 1.00 89.31 239 PHE A N 1
ATOM 1817 C CA . PHE A 1 239 ? -3.472 -8.930 -19.862 1.00 89.31 239 PHE A CA 1
ATOM 1818 C C . PHE A 1 239 ? -3.454 -7.845 -18.779 1.00 89.31 239 PHE A C 1
ATOM 1820 O O . PHE A 1 239 ? -4.449 -7.142 -18.593 1.00 89.31 239 PHE A O 1
ATOM 1827 N N . VAL A 1 240 ? -2.325 -7.686 -18.081 1.00 90.81 240 VAL A N 1
ATOM 1828 C CA . VAL A 1 240 ? -2.203 -6.680 -17.018 1.00 90.81 240 VAL A CA 1
ATOM 1829 C C . VAL A 1 240 ? -2.264 -5.269 -17.599 1.00 90.81 240 VAL A C 1
ATOM 1831 O O . VAL A 1 240 ? -2.956 -4.413 -17.053 1.00 90.81 240 VAL A O 1
ATOM 1834 N N . ASN A 1 241 ? -1.607 -5.037 -18.735 1.00 92.38 241 ASN A N 1
ATOM 1835 C CA . ASN A 1 241 ? -1.591 -3.736 -19.399 1.00 92.38 241 ASN A CA 1
ATOM 1836 C C . ASN A 1 241 ? -2.997 -3.289 -19.805 1.00 92.38 241 ASN A C 1
ATOM 1838 O O . ASN A 1 241 ? -3.369 -2.137 -19.579 1.00 92.38 241 ASN A O 1
ATOM 1842 N N . ARG A 1 242 ? -3.813 -4.201 -20.348 1.00 89.38 242 ARG A N 1
ATOM 1843 C CA . ARG A 1 242 ? -5.228 -3.927 -20.631 1.00 89.38 242 ARG A CA 1
ATOM 1844 C C . ARG A 1 242 ? -6.016 -3.638 -19.359 1.00 89.38 242 ARG A C 1
ATOM 1846 O O . ARG A 1 242 ? -6.764 -2.666 -19.330 1.00 89.38 242 ARG A O 1
ATOM 1853 N N . LEU A 1 243 ? -5.832 -4.443 -18.309 1.00 89.06 243 LEU A N 1
ATOM 1854 C CA . LEU A 1 243 ? -6.522 -4.258 -17.031 1.00 89.06 243 LEU A CA 1
ATOM 1855 C C . LEU A 1 243 ? -6.241 -2.873 -16.427 1.00 89.06 243 LEU A C 1
ATOM 1857 O O . LEU A 1 243 ? -7.179 -2.149 -16.091 1.00 89.06 243 LEU A O 1
ATOM 1861 N N . LEU A 1 244 ? -4.965 -2.498 -16.308 1.00 91.38 244 LEU A N 1
ATOM 1862 C CA . LEU A 1 244 ? -4.554 -1.213 -15.743 1.00 91.38 244 LEU A CA 1
ATOM 1863 C C . LEU A 1 244 ? -5.039 -0.046 -16.596 1.00 91.38 244 LEU A C 1
ATOM 1865 O O . LEU A 1 244 ? -5.658 0.872 -16.064 1.00 91.38 244 LEU A O 1
ATOM 1869 N N . ARG A 1 245 ? -4.821 -0.103 -17.917 1.00 90.88 245 ARG A N 1
ATOM 1870 C CA . ARG A 1 245 ? -5.258 0.941 -18.853 1.00 90.88 245 ARG A CA 1
ATOM 1871 C C . ARG A 1 245 ? -6.755 1.198 -18.735 1.00 90.88 245 ARG A C 1
ATOM 1873 O O . ARG A 1 245 ? -7.165 2.346 -18.590 1.00 90.88 245 ARG A O 1
ATOM 1880 N N . THR A 1 246 ? -7.565 0.142 -18.764 1.00 89.62 246 THR A N 1
ATOM 1881 C CA . THR A 1 246 ? -9.023 0.257 -18.666 1.00 89.62 246 THR A CA 1
ATOM 1882 C C . THR A 1 246 ? -9.440 0.854 -17.326 1.00 89.62 246 THR A C 1
ATOM 1884 O O . THR A 1 246 ? -10.210 1.813 -17.304 1.00 89.62 246 THR A O 1
ATOM 1887 N N . ASN A 1 247 ? -8.895 0.353 -16.213 1.00 90.12 247 ASN A N 1
ATOM 1888 C CA . ASN A 1 247 ? -9.261 0.830 -14.880 1.00 90.12 247 ASN A CA 1
ATOM 1889 C C . ASN A 1 247 ? -8.844 2.288 -14.643 1.00 90.12 247 ASN A C 1
ATOM 1891 O O . ASN A 1 247 ? -9.666 3.081 -14.188 1.00 90.12 247 ASN A O 1
ATOM 1895 N N . PHE A 1 248 ? -7.608 2.671 -14.979 1.00 92.00 248 PHE A N 1
ATOM 1896 C CA . PHE A 1 248 ? -7.146 4.052 -14.810 1.00 92.00 248 PHE A CA 1
ATOM 1897 C C . PHE A 1 248 ? -7.873 5.028 -15.738 1.00 92.00 248 PHE A C 1
ATOM 1899 O O . PHE A 1 248 ? -8.209 6.125 -15.295 1.00 92.00 248 PHE A O 1
ATOM 1906 N N . GLN A 1 249 ? -8.204 4.628 -16.973 1.00 93.44 249 GLN A N 1
ATOM 1907 C CA . GLN A 1 249 ? -9.028 5.456 -17.855 1.00 93.44 249 GLN A CA 1
ATOM 1908 C C . GLN A 1 249 ? -10.427 5.667 -17.267 1.00 93.44 249 GLN A C 1
ATOM 1910 O O . GLN A 1 249 ? -10.903 6.794 -17.212 1.00 93.44 249 GLN A O 1
ATOM 1915 N N . ILE A 1 250 ? -11.075 4.607 -16.770 1.00 94.44 250 ILE A N 1
ATOM 1916 C CA . ILE A 1 250 ? -12.384 4.714 -16.110 1.00 94.44 250 ILE A CA 1
ATOM 1917 C C . ILE A 1 250 ? -12.308 5.652 -14.904 1.00 94.44 250 ILE A C 1
ATOM 1919 O O . ILE A 1 250 ? -13.143 6.542 -14.773 1.00 94.44 250 ILE A O 1
ATOM 1923 N N . MET A 1 251 ? -11.319 5.478 -14.025 1.00 94.69 251 MET A N 1
ATOM 1924 C CA . MET A 1 251 ? -11.168 6.334 -12.845 1.00 94.69 251 MET A CA 1
ATOM 1925 C C . MET A 1 251 ? -10.896 7.793 -13.222 1.00 94.69 251 MET A C 1
ATOM 1927 O O . MET A 1 251 ? -11.434 8.688 -12.575 1.00 94.69 251 MET A O 1
ATOM 1931 N N . SER A 1 252 ? -10.112 8.033 -14.276 1.00 94.19 252 SER A N 1
ATOM 1932 C CA . SER A 1 252 ? -9.875 9.373 -14.817 1.00 94.19 252 SER A CA 1
ATOM 1933 C C . SER A 1 252 ? -11.171 10.010 -15.329 1.00 94.19 252 SER A C 1
ATOM 1935 O O . SER A 1 252 ? -11.498 11.126 -14.928 1.00 94.19 252 SER A O 1
ATOM 1937 N N . ASP A 1 253 ? -11.961 9.271 -16.114 1.00 96.12 253 ASP A N 1
ATOM 1938 C CA . ASP A 1 253 ? -13.228 9.749 -16.681 1.00 96.12 253 ASP A CA 1
ATOM 1939 C C . ASP A 1 253 ? -14.297 10.003 -15.604 1.00 96.12 253 ASP A C 1
ATOM 1941 O O . ASP A 1 253 ? -15.127 10.902 -15.737 1.00 96.12 253 ASP A O 1
ATOM 1945 N N . LEU A 1 254 ? -14.285 9.217 -14.522 1.00 95.81 254 LEU A N 1
ATOM 1946 C CA . LEU A 1 254 ? -15.166 9.404 -13.365 1.00 95.81 254 LEU A CA 1
ATOM 1947 C C . LEU A 1 254 ? -14.739 10.580 -12.469 1.00 95.81 254 LEU A C 1
ATOM 1949 O O . LEU A 1 254 ? -15.536 11.021 -11.641 1.00 95.81 254 LEU A O 1
ATOM 1953 N N . GLY A 1 255 ? -13.523 11.098 -12.646 1.00 95.38 255 GLY A N 1
ATOM 1954 C CA . GLY A 1 255 ? -13.039 12.328 -12.033 1.00 95.38 255 GLY A CA 1
ATOM 1955 C C . GLY A 1 255 ? -12.338 12.175 -10.673 1.00 95.38 255 GLY A C 1
ATOM 1956 O O . GLY A 1 255 ? -12.149 11.071 -10.149 1.00 95.38 255 GLY A O 1
ATOM 1957 N N . PRO A 1 256 ? -11.926 13.310 -10.067 1.00 93.31 256 PRO A N 1
ATOM 1958 C CA . PRO A 1 256 ? -11.075 13.333 -8.873 1.00 93.31 256 PRO A CA 1
ATOM 1959 C C . PRO A 1 256 ? -11.666 12.633 -7.646 1.00 93.31 256 PRO A C 1
ATOM 1961 O O . PRO A 1 256 ? -10.916 12.101 -6.835 1.00 93.31 256 PRO A O 1
ATOM 1964 N N . GLU A 1 257 ? -12.991 12.619 -7.523 1.00 91.94 257 GLU A N 1
ATOM 1965 C CA . GLU A 1 257 ? -13.737 11.948 -6.451 1.00 91.94 257 GLU A CA 1
ATOM 1966 C C . GLU A 1 257 ? -13.560 10.422 -6.436 1.00 91.94 257 GLU A C 1
ATOM 1968 O O . GLU A 1 257 ? -13.765 9.792 -5.405 1.00 91.94 257 GLU A O 1
ATOM 1973 N N . VAL A 1 258 ? -13.178 9.827 -7.570 1.00 93.25 258 VAL A N 1
ATOM 1974 C CA . VAL A 1 258 ? -12.857 8.399 -7.679 1.00 93.25 258 VAL A CA 1
ATOM 1975 C C . VAL A 1 258 ? -11.346 8.196 -7.669 1.00 93.25 258 VAL A C 1
ATOM 1977 O O . VAL A 1 258 ? -10.839 7.360 -6.922 1.00 93.25 258 VAL A O 1
ATOM 1980 N N . LEU A 1 259 ? -10.616 8.977 -8.469 1.00 91.75 259 LEU A N 1
ATOM 1981 C CA . LEU A 1 259 ? -9.186 8.765 -8.684 1.00 91.75 259 LEU A CA 1
ATOM 1982 C C . LEU A 1 259 ? -8.323 9.124 -7.463 1.00 91.75 259 LEU A C 1
ATOM 1984 O O . LEU A 1 259 ? -7.417 8.372 -7.112 1.00 91.75 259 LEU A O 1
ATOM 1988 N N . LYS A 1 260 ? -8.579 10.261 -6.800 1.00 91.50 260 LYS A N 1
ATOM 1989 C CA . LYS A 1 260 ? -7.749 10.714 -5.671 1.00 91.50 260 LYS A CA 1
ATOM 1990 C C . LYS A 1 260 ? -7.789 9.774 -4.460 1.00 91.50 260 LYS A C 1
ATOM 1992 O O . LYS A 1 260 ? -6.703 9.445 -3.983 1.00 91.50 260 LYS A O 1
ATOM 1997 N N . PRO A 1 261 ? -8.958 9.332 -3.951 1.00 90.50 261 PRO A N 1
ATOM 1998 C CA . PRO A 1 261 ? -8.981 8.399 -2.827 1.00 90.50 261 PRO A CA 1
ATOM 1999 C C . PRO A 1 261 ? -8.331 7.060 -3.190 1.00 90.50 261 PRO A C 1
ATOM 2001 O O . PRO A 1 261 ? -7.560 6.534 -2.391 1.00 90.50 261 PRO A O 1
ATOM 2004 N N . PHE A 1 262 ? -8.530 6.557 -4.416 1.00 89.12 262 PHE A N 1
ATOM 2005 C CA . PHE A 1 262 ? -7.857 5.343 -4.888 1.00 89.12 262 PHE A CA 1
ATOM 2006 C C . PHE A 1 262 ? -6.326 5.474 -4.858 1.00 89.12 262 PHE A C 1
ATOM 2008 O O . PHE A 1 262 ? -5.653 4.607 -4.305 1.00 89.12 262 PHE A O 1
ATOM 2015 N N . ASN A 1 263 ? -5.779 6.587 -5.359 1.00 87.12 263 ASN A N 1
ATOM 2016 C CA . ASN A 1 263 ? -4.335 6.861 -5.345 1.00 87.12 263 ASN A CA 1
ATOM 2017 C C . ASN A 1 263 ? -3.748 7.030 -3.929 1.00 87.12 263 ASN A C 1
ATOM 2019 O O . ASN A 1 263 ? -2.531 7.062 -3.775 1.00 87.12 263 ASN A O 1
ATOM 2023 N N . GLN A 1 264 ? -4.592 7.163 -2.902 1.00 86.44 264 GLN A N 1
ATOM 2024 C CA . GLN A 1 264 ? -4.201 7.211 -1.489 1.00 86.44 264 GLN A CA 1
ATOM 2025 C C . GLN A 1 264 ? -4.595 5.930 -0.731 1.00 86.44 264 GLN A C 1
ATOM 2027 O O . GLN A 1 264 ? -4.682 5.937 0.498 1.00 86.44 264 GLN A O 1
ATOM 2032 N N . ASP A 1 265 ? -4.883 4.843 -1.455 1.00 85.19 265 ASP A N 1
ATOM 2033 C CA . ASP A 1 265 ? -5.344 3.556 -0.919 1.00 85.19 265 ASP A CA 1
ATOM 2034 C C . ASP A 1 265 ? -6.606 3.637 -0.050 1.00 85.19 265 ASP A C 1
ATOM 2036 O O . ASP A 1 265 ? -6.855 2.810 0.837 1.00 85.19 265 ASP A O 1
ATOM 2040 N N . VAL A 1 266 ? -7.445 4.637 -0.302 1.00 89.56 266 VAL A N 1
ATOM 2041 C CA . VAL A 1 266 ? -8.761 4.747 0.310 1.00 89.56 266 VAL A CA 1
ATOM 2042 C C . VAL A 1 266 ? -9.794 4.229 -0.675 1.00 89.56 266 VAL A C 1
ATOM 2044 O O . VAL A 1 266 ? -10.362 4.964 -1.477 1.00 89.56 266 VAL A O 1
ATOM 2047 N N . VAL A 1 267 ? -10.053 2.926 -0.618 1.00 91.19 267 VAL A N 1
ATOM 2048 C CA . VAL A 1 267 ? -11.147 2.342 -1.392 1.00 91.19 267 VAL A CA 1
ATOM 2049 C C . VAL A 1 267 ? -12.462 2.598 -0.673 1.00 91.19 267 VAL A C 1
ATOM 2051 O O . VAL A 1 267 ? -12.622 2.275 0.504 1.00 91.19 267 VAL A O 1
ATOM 2054 N N . GLN A 1 268 ? -13.392 3.193 -1.410 1.00 94.12 268 GLN A N 1
ATOM 2055 C CA . GLN A 1 268 ? -14.744 3.485 -0.963 1.00 94.12 268 GLN A CA 1
ATOM 2056 C C . GLN A 1 268 ? -15.745 2.668 -1.793 1.00 94.12 268 GLN A C 1
ATOM 2058 O O . GLN A 1 268 ? -15.547 2.492 -3.004 1.00 94.12 268 GLN A O 1
ATOM 2063 N N . PRO A 1 269 ? -16.853 2.202 -1.195 1.00 94.25 269 PRO A N 1
ATOM 2064 C CA . PRO A 1 269 ? -17.797 1.309 -1.862 1.00 94.25 269 PRO A CA 1
ATOM 2065 C C . PRO A 1 269 ? -18.450 1.926 -3.094 1.00 94.25 269 PRO A C 1
ATOM 2067 O O . PRO A 1 269 ? -18.560 1.269 -4.131 1.00 94.25 269 PRO A O 1
ATOM 2070 N N . ARG A 1 270 ? -18.859 3.195 -3.017 1.00 93.62 270 ARG A N 1
ATOM 2071 C CA . ARG A 1 270 ? -19.538 3.875 -4.125 1.00 93.62 270 ARG A CA 1
ATOM 2072 C C . ARG A 1 270 ? -18.603 4.137 -5.320 1.00 93.62 270 ARG A C 1
ATOM 2074 O O . ARG A 1 270 ? -18.974 3.727 -6.422 1.00 93.62 270 ARG A O 1
ATOM 2081 N N . PRO A 1 271 ? -17.416 4.759 -5.161 1.00 93.56 271 PRO A N 1
ATOM 2082 C CA . PRO A 1 271 ? -16.419 4.848 -6.230 1.00 93.56 271 PRO A CA 1
ATOM 2083 C C . PRO A 1 271 ? -16.074 3.493 -6.847 1.00 93.56 271 PRO A C 1
ATOM 2085 O O . PRO A 1 271 ? -16.130 3.358 -8.068 1.00 93.56 271 PRO A O 1
ATOM 2088 N N . LEU A 1 272 ? -15.820 2.466 -6.026 1.00 93.25 272 LEU A N 1
ATOM 2089 C CA . LEU A 1 272 ? -15.490 1.134 -6.531 1.00 93.25 272 LEU A CA 1
ATOM 2090 C C . LEU A 1 272 ? -16.636 0.533 -7.357 1.00 93.25 272 LEU A C 1
ATOM 2092 O O . LEU A 1 272 ? -16.407 0.026 -8.451 1.00 93.25 272 LEU A O 1
ATOM 2096 N N . SER A 1 273 ? -17.880 0.650 -6.884 1.00 93.94 273 SER A N 1
ATOM 2097 C CA . SER A 1 273 ? -19.060 0.181 -7.623 1.00 93.94 273 SER A CA 1
ATOM 2098 C C . SER A 1 273 ? -19.170 0.833 -9.002 1.00 93.94 273 SER A C 1
ATOM 2100 O O . SER A 1 273 ? -19.453 0.152 -9.986 1.00 93.94 273 SER A O 1
ATOM 2102 N N . ARG A 1 274 ? -18.918 2.148 -9.096 1.00 94.81 274 ARG A N 1
ATOM 2103 C CA . ARG A 1 274 ? -18.931 2.876 -10.376 1.00 94.81 274 ARG A CA 1
ATOM 2104 C C . ARG A 1 274 ? -17.846 2.358 -11.314 1.00 94.81 274 ARG A C 1
ATOM 2106 O O . ARG A 1 274 ? -18.147 2.090 -12.472 1.00 94.81 274 ARG A O 1
ATOM 2113 N N . VAL A 1 275 ? -16.625 2.167 -10.813 1.00 92.81 275 VAL A N 1
ATOM 2114 C CA . VAL A 1 275 ? -15.515 1.625 -11.612 1.00 92.81 275 VAL A CA 1
ATOM 2115 C C . VAL A 1 275 ? -15.854 0.235 -12.149 1.00 92.81 275 VAL A C 1
ATOM 2117 O O . VAL A 1 275 ? -15.690 -0.008 -13.339 1.00 92.81 275 VAL A O 1
ATOM 2120 N N . LEU A 1 276 ? -16.387 -0.657 -11.308 1.00 90.94 276 LEU A N 1
ATOM 2121 C CA . LEU A 1 276 ? -16.754 -2.019 -11.709 1.00 90.94 276 LEU A CA 1
ATOM 2122 C C . LEU A 1 276 ? -17.860 -2.038 -12.769 1.00 90.94 276 LEU A C 1
ATOM 2124 O O . LEU A 1 276 ? -17.753 -2.759 -13.758 1.00 90.94 276 LEU A O 1
ATOM 2128 N N . VAL A 1 277 ? -18.907 -1.227 -12.593 1.00 93.25 277 VAL A N 1
ATOM 2129 C CA . VAL A 1 277 ? -20.005 -1.120 -13.565 1.00 93.25 277 VAL A CA 1
ATOM 2130 C C . VAL A 1 277 ? -19.499 -0.593 -14.907 1.00 93.25 277 VAL A C 1
ATOM 2132 O O . VAL A 1 277 ? -19.848 -1.142 -15.951 1.00 93.25 277 VAL A O 1
ATOM 2135 N N . GLU A 1 278 ? -18.664 0.445 -14.902 1.00 94.06 278 GLU A N 1
ATOM 2136 C CA . GLU A 1 278 ? -18.095 0.992 -16.135 1.00 94.06 278 GLU A CA 1
ATOM 2137 C C . GLU A 1 278 ? -17.099 0.029 -16.797 1.00 94.06 278 GLU A C 1
ATOM 2139 O O . GLU A 1 278 ? -17.068 -0.059 -18.023 1.00 94.06 278 GLU A O 1
ATOM 2144 N N . ALA A 1 279 ? -16.351 -0.759 -16.019 1.00 89.75 279 ALA A N 1
ATOM 2145 C CA . ALA A 1 279 ? -15.452 -1.783 -16.550 1.00 89.75 279 ALA A CA 1
ATOM 2146 C C . ALA A 1 279 ? -16.222 -2.865 -17.318 1.00 89.75 279 ALA A C 1
ATOM 2148 O O . ALA A 1 279 ? -15.859 -3.182 -18.450 1.00 89.75 279 ALA A O 1
ATOM 2149 N N . VAL A 1 280 ? -17.329 -3.361 -16.752 1.00 90.62 280 VAL A N 1
ATOM 2150 C CA . VAL A 1 280 ? -18.207 -4.341 -17.415 1.00 90.62 280 VAL A CA 1
ATOM 2151 C C . VAL A 1 280 ? -18.826 -3.766 -18.692 1.00 90.62 280 VAL A C 1
ATOM 2153 O O . VAL A 1 280 ? -18.955 -4.480 -19.681 1.00 90.62 280 VAL A O 1
ATOM 2156 N N . LYS A 1 281 ? -19.204 -2.480 -18.703 1.00 91.81 281 LYS A N 1
ATOM 2157 C CA . LYS A 1 281 ? -19.772 -1.833 -19.898 1.00 91.81 281 LYS A CA 1
ATOM 2158 C C . LYS A 1 281 ? -18.750 -1.654 -21.019 1.00 91.81 281 LYS A C 1
ATOM 2160 O O . LYS A 1 281 ? -19.101 -1.837 -22.181 1.00 91.81 281 LYS A O 1
ATOM 2165 N N . ARG A 1 282 ? -17.519 -1.250 -20.685 1.00 88.44 282 ARG A N 1
ATOM 2166 C CA . ARG A 1 282 ? -16.465 -0.959 -21.672 1.00 88.44 282 ARG A CA 1
ATOM 2167 C C . ARG A 1 282 ? -15.853 -2.216 -22.263 1.00 88.44 282 ARG A C 1
ATOM 2169 O O . ARG A 1 282 ? -15.549 -2.227 -23.451 1.00 88.44 282 ARG A O 1
ATOM 2176 N N . ASP A 1 283 ? -15.682 -3.250 -21.447 1.00 83.75 283 ASP A N 1
ATOM 2177 C CA . ASP A 1 283 ? -15.111 -4.519 -21.883 1.00 83.75 283 ASP A CA 1
ATOM 2178 C C . ASP A 1 283 ? -15.857 -5.711 -21.253 1.00 83.75 283 ASP A C 1
ATOM 2180 O O . ASP A 1 283 ? -15.387 -6.323 -20.285 1.00 83.75 283 ASP A O 1
ATOM 2184 N N . PRO A 1 284 ? -17.039 -6.062 -21.799 1.00 85.56 284 PRO A N 1
ATOM 2185 C CA . PRO A 1 284 ? -17.861 -7.146 -21.265 1.00 85.56 284 PRO A CA 1
ATOM 2186 C C . PRO A 1 284 ? -17.170 -8.516 -21.298 1.00 85.56 284 PRO A C 1
ATOM 2188 O O . PRO A 1 284 ? -17.499 -9.390 -20.497 1.00 85.56 284 PRO A O 1
ATOM 2191 N N . LEU A 1 285 ? -16.223 -8.721 -22.223 1.00 83.88 285 LEU A N 1
ATOM 2192 C CA . LEU A 1 285 ? -15.503 -9.988 -22.385 1.00 83.88 285 LEU A CA 1
ATOM 2193 C C . LEU A 1 285 ? -14.332 -10.124 -21.405 1.00 83.88 285 LEU A C 1
ATOM 2195 O O . LEU A 1 285 ? -13.955 -11.243 -21.050 1.00 83.88 285 LEU A O 1
ATOM 2199 N N . ASN A 1 286 ? -13.791 -9.013 -20.908 1.00 79.44 286 ASN A N 1
ATOM 2200 C CA . ASN A 1 286 ? -12.715 -9.036 -19.924 1.00 79.44 286 ASN A CA 1
ATOM 2201 C C . ASN A 1 286 ? -13.167 -9.522 -18.543 1.00 79.44 286 ASN A C 1
ATOM 2203 O O . ASN A 1 286 ? -12.380 -10.149 -17.839 1.00 79.44 286 ASN A O 1
ATOM 2207 N N . THR A 1 287 ? -14.428 -9.316 -18.146 1.00 78.56 287 THR A N 1
ATOM 2208 C CA . THR A 1 287 ? -14.922 -9.848 -16.862 1.00 78.56 287 THR A CA 1
ATOM 2209 C C . THR A 1 287 ? -14.849 -11.384 -16.806 1.00 78.56 287 THR A C 1
ATOM 2211 O O . THR A 1 287 ? -14.203 -11.889 -15.888 1.00 78.56 287 THR A O 1
ATOM 2214 N N . PRO A 1 288 ? -15.391 -12.160 -17.768 1.00 83.25 288 PRO A N 1
ATOM 2215 C CA . PRO A 1 288 ? -15.186 -13.611 -17.811 1.00 83.25 288 PRO A CA 1
ATOM 2216 C C . PRO A 1 288 ? -13.712 -14.043 -17.800 1.00 83.25 288 PRO A C 1
ATOM 2218 O O . PRO A 1 288 ? -13.368 -15.008 -17.120 1.00 83.25 288 PRO A O 1
ATOM 2221 N N . LEU A 1 289 ? -12.831 -13.320 -18.503 1.00 81.81 289 LEU A N 1
ATOM 2222 C CA . LEU A 1 289 ? -11.390 -13.608 -18.518 1.00 81.81 289 LEU A CA 1
ATOM 2223 C C . LEU A 1 289 ? -10.738 -13.375 -17.150 1.00 81.81 289 LEU A C 1
ATOM 2225 O O . LEU A 1 289 ? -9.954 -14.206 -16.691 1.00 81.81 289 LEU A O 1
ATOM 2229 N N . LEU A 1 290 ? -11.092 -12.282 -16.468 1.00 80.25 290 LEU A N 1
ATOM 2230 C CA . LEU A 1 290 ? -10.666 -12.017 -15.094 1.00 80.25 290 LEU A CA 1
ATOM 2231 C C . LEU A 1 290 ? -11.124 -13.137 -14.162 1.00 80.25 290 LEU A C 1
ATOM 2233 O O . LEU A 1 290 ? -10.316 -13.654 -13.398 1.00 80.25 290 LEU A O 1
ATOM 2237 N N . VAL A 1 291 ? -12.386 -13.562 -14.257 1.00 83.56 291 VAL A N 1
ATOM 2238 C CA . VAL A 1 291 ? -12.924 -14.666 -13.447 1.00 83.56 291 VAL A CA 1
ATOM 2239 C C . VAL A 1 291 ? -12.167 -15.969 -13.714 1.00 83.56 291 VAL A C 1
ATOM 2241 O O . VAL A 1 291 ? -11.835 -16.679 -12.765 1.00 83.56 291 VAL A O 1
ATOM 2244 N N . TYR A 1 292 ? -11.851 -16.265 -14.977 1.00 86.62 292 TYR A N 1
ATOM 2245 C CA . TYR A 1 292 ? -11.093 -17.454 -15.365 1.00 86.62 292 TYR A CA 1
ATOM 2246 C C . TYR A 1 292 ? -9.671 -17.457 -14.783 1.00 86.62 292 TYR A C 1
ATOM 2248 O O . TYR A 1 292 ? -9.262 -18.446 -14.177 1.00 86.62 292 TYR A O 1
ATOM 2256 N N . HIS A 1 293 ? -8.934 -16.348 -14.906 1.00 83.25 293 HIS A N 1
ATOM 2257 C CA . HIS A 1 293 ? -7.542 -16.264 -14.444 1.00 83.25 293 HIS A CA 1
ATOM 2258 C C . HIS A 1 293 ? -7.397 -16.036 -12.931 1.00 83.25 293 HIS A C 1
ATOM 2260 O O . HIS A 1 293 ? -6.407 -16.459 -12.334 1.00 83.25 293 HIS A O 1
ATOM 2266 N N . ILE A 1 294 ? -8.362 -15.376 -12.285 1.00 81.19 294 ILE A N 1
ATOM 2267 C CA . ILE A 1 294 ? -8.357 -15.164 -10.828 1.00 81.19 294 ILE A CA 1
ATOM 2268 C C . ILE A 1 294 ? -8.887 -16.408 -10.104 1.00 81.19 294 ILE A C 1
ATOM 2270 O O . ILE A 1 294 ? -8.334 -16.806 -9.078 1.00 81.19 294 ILE A O 1
ATOM 2274 N N . GLY A 1 295 ? -9.924 -17.044 -10.647 1.00 85.75 295 GLY A N 1
ATOM 2275 C CA . GLY A 1 295 ? -10.579 -18.218 -10.084 1.00 85.75 295 GLY A CA 1
ATOM 2276 C C . GLY A 1 295 ? -11.821 -17.878 -9.241 1.00 85.75 295 GLY A C 1
ATOM 2277 O O . GLY A 1 295 ? -11.828 -16.900 -8.486 1.00 85.75 295 GLY A O 1
ATOM 2278 N N . PRO A 1 296 ? -12.881 -18.706 -9.305 1.00 84.94 296 PRO A N 1
ATOM 2279 C CA . PRO A 1 296 ? -14.190 -18.392 -8.721 1.00 84.94 296 PRO A CA 1
ATOM 2280 C C . PRO A 1 296 ? -14.186 -18.318 -7.188 1.00 84.94 296 PRO A C 1
ATOM 2282 O O . PRO A 1 296 ? -14.908 -17.510 -6.611 1.00 84.94 296 PRO A O 1
ATOM 2285 N N . LEU A 1 297 ? -13.352 -19.121 -6.517 1.00 88.31 297 LEU A N 1
ATOM 2286 C CA . LEU A 1 297 ? -13.251 -19.111 -5.053 1.00 88.31 297 LEU A CA 1
ATOM 2287 C C . LEU A 1 297 ? -12.697 -17.783 -4.527 1.00 88.31 297 LEU A C 1
ATOM 2289 O O . LEU A 1 297 ? -13.198 -17.251 -3.542 1.00 88.31 297 LEU A O 1
ATOM 2293 N N . LEU A 1 298 ? -11.689 -17.226 -5.205 1.00 85.94 298 LEU A N 1
ATOM 2294 C CA . LEU A 1 298 ? -11.096 -15.941 -4.831 1.00 85.94 298 LEU A CA 1
ATOM 2295 C C . LEU A 1 298 ? -12.047 -14.775 -5.117 1.00 85.94 298 LEU A C 1
ATOM 2297 O O . LEU A 1 298 ? -12.050 -13.792 -4.381 1.00 85.94 298 LEU A O 1
ATOM 2301 N N . LEU A 1 299 ? -12.883 -14.895 -6.149 1.00 87.31 299 LEU A N 1
ATOM 2302 C CA . LEU A 1 299 ? -13.925 -13.912 -6.423 1.00 87.31 299 LEU A CA 1
ATOM 2303 C C . LEU A 1 299 ? -15.026 -13.930 -5.356 1.00 87.31 299 LEU A C 1
ATOM 2305 O O . LEU A 1 299 ? -15.472 -12.870 -4.929 1.00 87.31 299 LEU A O 1
ATOM 2309 N N . ALA A 1 300 ? -15.453 -15.114 -4.909 1.00 90.19 300 ALA A N 1
ATOM 2310 C CA . ALA A 1 300 ? -16.424 -15.241 -3.823 1.00 90.19 300 ALA A CA 1
ATOM 2311 C C . ALA A 1 300 ? -15.883 -14.661 -2.501 1.00 90.19 300 ALA A C 1
ATOM 2313 O O . ALA A 1 300 ? -16.598 -13.937 -1.809 1.00 90.19 300 ALA A O 1
ATOM 2314 N N . ASP A 1 301 ? -14.607 -14.920 -2.197 1.00 90.06 301 ASP A N 1
ATOM 2315 C CA . ASP A 1 301 ? -13.879 -14.325 -1.067 1.00 90.06 301 ASP A CA 1
ATOM 2316 C C . ASP A 1 301 ? -13.903 -12.789 -1.149 1.00 90.06 301 ASP A C 1
ATOM 2318 O O . ASP A 1 301 ? -14.357 -12.107 -0.230 1.00 90.06 301 ASP A O 1
ATOM 2322 N N . TRP A 1 302 ? -13.546 -12.232 -2.308 1.00 91.50 302 TRP A N 1
ATOM 2323 C CA . TRP A 1 302 ? -13.588 -10.789 -2.538 1.00 91.50 302 TRP A CA 1
ATOM 2324 C C . TRP A 1 302 ? -15.002 -10.196 -2.432 1.00 91.50 302 TRP A C 1
ATOM 2326 O O . TRP A 1 302 ? -15.180 -9.142 -1.818 1.00 91.50 302 TRP A O 1
ATOM 2336 N N . LEU A 1 303 ? -16.023 -10.875 -2.968 1.00 92.50 303 LEU A N 1
ATOM 2337 C CA . LEU A 1 303 ? -17.421 -10.449 -2.853 1.00 92.50 303 LEU A CA 1
ATOM 2338 C C . LEU A 1 303 ? -17.864 -10.347 -1.389 1.00 92.50 303 LEU A C 1
ATOM 2340 O O . LEU A 1 303 ? -18.652 -9.459 -1.055 1.00 92.50 303 LEU A O 1
ATOM 2344 N N . SER A 1 304 ? -17.340 -11.204 -0.506 1.00 94.62 304 SER A N 1
ATOM 2345 C CA . SER A 1 304 ? -17.606 -11.118 0.933 1.00 94.62 304 SER A CA 1
ATOM 2346 C C . SER A 1 304 ? -17.059 -9.815 1.534 1.00 94.62 304 SER A C 1
ATOM 2348 O O . SER A 1 304 ? -17.780 -9.115 2.247 1.00 94.62 304 SER A O 1
ATOM 2350 N N . HIS A 1 305 ? -15.831 -9.424 1.177 1.00 94.31 305 HIS A N 1
ATOM 2351 C CA . HIS A 1 305 ? -15.205 -8.183 1.638 1.00 94.31 305 HIS A CA 1
ATOM 2352 C C . HIS A 1 305 ? -15.890 -6.948 1.053 1.00 94.31 305 HIS A C 1
ATOM 2354 O O . HIS A 1 305 ? -16.151 -5.983 1.767 1.00 94.31 305 HIS A O 1
ATOM 2360 N N . PHE A 1 306 ? -16.253 -6.993 -0.229 1.00 94.88 306 PHE A N 1
ATOM 2361 C CA . PHE A 1 306 ? -17.008 -5.923 -0.870 1.00 94.88 306 PHE A CA 1
ATOM 2362 C C . PHE A 1 306 ? -18.389 -5.728 -0.221 1.00 94.88 306 PHE A C 1
ATOM 2364 O O . PHE A 1 306 ? -18.789 -4.599 0.067 1.00 94.88 306 PHE A O 1
ATOM 2371 N N . SER A 1 307 ? -19.086 -6.822 0.097 1.00 96.38 307 SER A N 1
ATOM 2372 C CA . SER A 1 307 ? -20.367 -6.779 0.814 1.00 96.38 307 SER A CA 1
ATOM 2373 C C . SER A 1 307 ? -20.209 -6.233 2.236 1.00 96.38 307 SER A C 1
ATOM 2375 O O . SER A 1 307 ? -21.015 -5.415 2.675 1.00 96.38 307 SER A O 1
ATOM 2377 N N . ALA A 1 308 ? -19.148 -6.627 2.946 1.00 96.94 308 ALA A N 1
ATOM 2378 C CA . ALA A 1 308 ? -18.829 -6.080 4.263 1.00 96.94 308 ALA A CA 1
ATOM 2379 C C . ALA A 1 308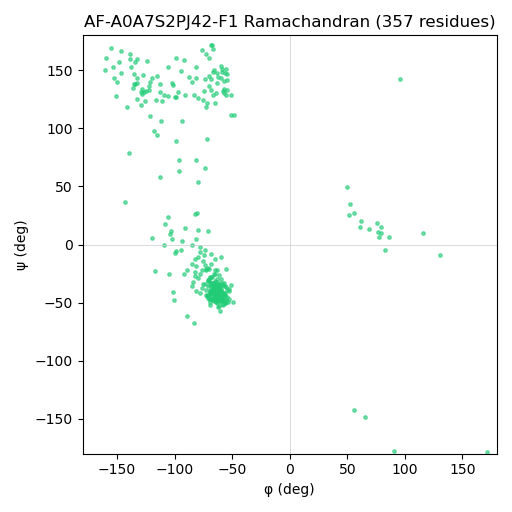 ? -18.525 -4.575 4.202 1.00 96.94 308 ALA A C 1
ATOM 2381 O O . ALA A 1 308 ? -18.955 -3.832 5.078 1.00 96.94 308 ALA A O 1
ATOM 2382 N N . MET A 1 309 ? -17.857 -4.105 3.146 1.00 96.25 309 MET A N 1
ATOM 2383 C CA . MET A 1 309 ? -17.603 -2.680 2.932 1.00 96.25 309 MET A CA 1
ATOM 2384 C C . MET A 1 309 ? -18.909 -1.890 2.751 1.00 96.25 309 MET A C 1
ATOM 2386 O O . MET A 1 309 ? -19.064 -0.836 3.363 1.00 96.25 309 MET A O 1
ATOM 2390 N N . LEU A 1 310 ? -19.868 -2.414 1.976 1.00 97.19 310 LEU A N 1
ATOM 2391 C CA . LEU A 1 310 ? -21.209 -1.824 1.839 1.00 97.19 310 LEU A CA 1
ATOM 2392 C C . LEU A 1 310 ? -21.971 -1.812 3.172 1.00 97.19 310 LEU A C 1
ATOM 2394 O O . LEU A 1 310 ? -22.611 -0.821 3.518 1.00 97.19 310 LEU A O 1
ATOM 2398 N N . ALA A 1 311 ? -21.891 -2.900 3.941 1.00 98.00 311 ALA A N 1
ATOM 2399 C CA . ALA A 1 311 ? -22.522 -2.980 5.254 1.00 98.00 311 ALA A CA 1
ATOM 2400 C C . ALA A 1 311 ? -21.906 -1.983 6.249 1.00 98.00 311 ALA A C 1
ATOM 2402 O O . ALA A 1 311 ? -22.631 -1.372 7.030 1.00 98.00 311 ALA A O 1
ATOM 2403 N N . PHE A 1 312 ? -20.585 -1.794 6.210 1.00 98.00 312 PHE A N 1
ATOM 2404 C CA . PHE A 1 312 ? -19.874 -0.846 7.070 1.00 98.00 312 PHE A CA 1
ATOM 2405 C C . PHE A 1 312 ? -20.216 0.598 6.718 1.00 98.00 312 PHE A C 1
ATOM 2407 O O . PHE A 1 312 ? -20.428 1.400 7.618 1.00 98.00 312 PHE A O 1
ATOM 2414 N N . ASP A 1 313 ? -20.330 0.912 5.431 1.00 97.81 313 ASP A N 1
ATOM 2415 C CA . ASP A 1 313 ? -20.780 2.218 4.947 1.00 97.81 313 ASP A CA 1
ATOM 2416 C C . ASP A 1 313 ? -22.193 2.549 5.444 1.00 97.81 313 ASP A C 1
ATOM 2418 O O . ASP A 1 313 ? -22.434 3.597 6.049 1.00 97.81 313 ASP A O 1
ATOM 2422 N N . LEU A 1 314 ? -23.117 1.593 5.295 1.00 97.88 314 LEU A N 1
ATOM 2423 C CA . LEU A 1 314 ? -24.476 1.726 5.806 1.00 97.88 314 LEU A CA 1
ATOM 2424 C C . LEU A 1 314 ? -24.492 1.884 7.331 1.00 97.88 314 LEU A C 1
ATOM 2426 O O . LEU A 1 314 ? -25.180 2.763 7.842 1.00 97.88 314 LEU A O 1
ATOM 2430 N N . ALA A 1 315 ? -23.738 1.064 8.066 1.00 98.12 315 ALA A N 1
ATOM 2431 C CA . ALA A 1 315 ? -23.669 1.140 9.523 1.00 98.12 315 ALA A CA 1
ATOM 2432 C C . ALA A 1 315 ? -23.067 2.470 9.999 1.00 98.12 315 ALA A C 1
ATOM 2434 O O . ALA A 1 315 ? -23.593 3.080 10.931 1.00 98.12 315 ALA A O 1
ATOM 2435 N N . HIS A 1 316 ? -22.020 2.961 9.331 1.00 97.62 316 HIS A N 1
ATOM 2436 C CA . HIS A 1 316 ? -21.401 4.250 9.621 1.00 97.62 316 HIS A CA 1
ATOM 2437 C C . HIS A 1 316 ? -22.420 5.391 9.522 1.00 97.62 316 HIS A C 1
ATOM 2439 O O . HIS A 1 316 ? -22.544 6.186 10.455 1.00 97.62 316 HIS A O 1
ATOM 2445 N N . HIS A 1 317 ? -23.194 5.439 8.435 1.00 97.38 317 HIS A N 1
ATOM 2446 C CA . HIS A 1 317 ? -24.171 6.504 8.220 1.00 97.38 317 HIS A CA 1
ATOM 2447 C C . HIS A 1 317 ? -25.464 6.332 9.031 1.00 97.38 317 HIS A C 1
ATOM 2449 O O . HIS A 1 317 ? -25.972 7.311 9.574 1.00 97.38 317 HIS A O 1
ATOM 2455 N N . ALA A 1 318 ? -26.000 5.113 9.135 1.00 97.81 318 ALA A N 1
ATOM 2456 C CA . ALA A 1 318 ? -27.298 4.861 9.761 1.00 97.81 318 ALA A CA 1
ATOM 2457 C C . ALA A 1 318 ? -27.223 4.703 11.287 1.00 97.81 318 ALA A C 1
ATOM 2459 O O . ALA A 1 318 ? -28.140 5.118 11.992 1.00 97.81 318 ALA A O 1
ATOM 2460 N N . LEU A 1 319 ? -26.151 4.093 11.804 1.00 97.94 319 LEU A N 1
ATOM 2461 C CA . LEU A 1 319 ? -26.015 3.736 13.223 1.00 97.94 319 LEU A CA 1
ATOM 2462 C C . LEU A 1 319 ? -24.861 4.467 13.917 1.00 97.94 319 LEU A C 1
ATOM 2464 O O . LEU A 1 319 ? -24.893 4.625 15.136 1.00 97.94 319 LEU A O 1
ATOM 2468 N N . GLY A 1 320 ? -23.860 4.940 13.170 1.00 96.75 320 GLY A N 1
ATOM 2469 C CA . GLY A 1 320 ? -22.663 5.587 13.709 1.00 96.75 320 GLY A CA 1
ATOM 2470 C C . GLY A 1 320 ? -22.945 6.699 14.729 1.00 96.75 320 GLY A C 1
ATOM 2471 O O . GLY A 1 320 ? -22.372 6.645 15.820 1.00 96.75 320 GLY A O 1
ATOM 2472 N N . PRO A 1 321 ? -23.840 7.671 14.454 1.00 97.12 321 PRO A N 1
ATOM 2473 C CA . PRO A 1 321 ? -24.176 8.719 15.420 1.00 97.12 321 PRO A CA 1
ATOM 2474 C C . PRO A 1 321 ? -24.753 8.169 16.731 1.00 97.12 321 PRO A C 1
ATOM 2476 O O . PRO A 1 321 ? -24.337 8.589 17.810 1.00 97.12 321 PRO A O 1
ATOM 2479 N N . ALA A 1 322 ? -25.660 7.190 16.648 1.00 98.00 322 ALA A N 1
ATOM 2480 C CA . ALA A 1 322 ? -26.276 6.569 17.818 1.00 98.00 322 ALA A CA 1
ATOM 2481 C C . ALA A 1 322 ? -25.260 5.759 18.638 1.00 98.00 322 ALA A C 1
ATOM 2483 O O . ALA A 1 322 ? -25.253 5.844 19.862 1.00 98.00 322 ALA A O 1
ATOM 2484 N N . VAL A 1 323 ? -24.358 5.026 17.976 1.00 97.94 323 VAL A N 1
ATOM 2485 C CA . VAL A 1 323 ? -23.289 4.267 18.645 1.00 97.94 323 VAL A CA 1
ATOM 2486 C C . VAL A 1 323 ? -22.309 5.195 19.362 1.00 97.94 323 VAL A C 1
ATOM 2488 O O . VAL A 1 323 ? -21.929 4.917 20.498 1.00 97.94 323 VAL A O 1
ATOM 2491 N N . ARG A 1 324 ? -21.930 6.324 18.749 1.00 97.31 324 ARG A N 1
ATOM 2492 C CA . ARG A 1 324 ? -21.056 7.319 19.396 1.00 97.31 324 ARG A CA 1
ATOM 2493 C C . ARG A 1 324 ? -21.738 7.993 20.589 1.00 97.31 324 ARG A C 1
ATOM 2495 O O . ARG A 1 324 ? -21.088 8.183 21.612 1.00 97.31 324 ARG A O 1
ATOM 2502 N N . ALA A 1 325 ? -23.032 8.300 20.485 1.00 97.88 325 ALA A N 1
ATOM 2503 C CA . ALA A 1 325 ? -23.809 8.835 21.603 1.00 97.88 325 ALA A CA 1
ATOM 2504 C C . ALA A 1 325 ? -23.911 7.825 22.758 1.00 97.88 325 ALA A C 1
ATOM 2506 O O . ALA A 1 325 ? -23.660 8.180 23.905 1.00 97.88 325 ALA A O 1
ATOM 2507 N N . ALA A 1 326 ? -24.186 6.553 22.454 1.00 98.19 326 ALA A N 1
ATOM 2508 C CA . ALA A 1 326 ? -24.216 5.489 23.453 1.00 98.19 326 ALA A CA 1
ATOM 2509 C C . ALA A 1 326 ? -22.857 5.305 24.146 1.00 98.19 326 ALA A C 1
ATOM 2511 O O . ALA A 1 326 ? -22.812 5.101 25.356 1.00 98.19 326 ALA A O 1
ATOM 2512 N N . ALA A 1 327 ? -21.749 5.421 23.406 1.00 97.75 327 ALA A N 1
ATOM 2513 C CA . ALA A 1 327 ? -20.413 5.376 23.991 1.00 97.75 327 ALA A CA 1
ATOM 2514 C C . ALA A 1 327 ? -20.186 6.514 24.998 1.00 97.75 327 ALA A C 1
ATOM 2516 O O . ALA A 1 327 ? -19.698 6.258 26.094 1.00 97.75 327 ALA A O 1
ATOM 2517 N N . ALA A 1 328 ? -20.590 7.744 24.660 1.00 97.31 328 ALA A N 1
ATOM 2518 C CA . ALA A 1 328 ? -20.503 8.882 25.576 1.00 97.31 328 ALA A CA 1
ATOM 2519 C C . ALA A 1 328 ? -21.349 8.664 26.844 1.00 97.31 328 ALA A C 1
ATOM 2521 O O . ALA A 1 328 ? -20.862 8.867 27.952 1.00 97.31 328 ALA A O 1
ATOM 2522 N N . SER A 1 329 ? -22.580 8.159 26.705 1.00 97.81 329 SER A N 1
ATOM 2523 C CA . SER A 1 329 ? -23.437 7.863 27.862 1.00 97.81 329 SER A CA 1
ATOM 2524 C C . SER A 1 329 ? -22.873 6.764 28.770 1.00 97.81 329 SER A C 1
ATOM 2526 O O . SER A 1 329 ? -23.029 6.841 29.986 1.00 97.81 329 SER A O 1
ATOM 2528 N N . LEU A 1 330 ? -22.216 5.740 28.212 1.00 97.38 330 LEU A N 1
ATOM 2529 C CA . LEU A 1 330 ? -21.564 4.693 29.010 1.00 97.38 330 LEU A CA 1
ATOM 2530 C C . 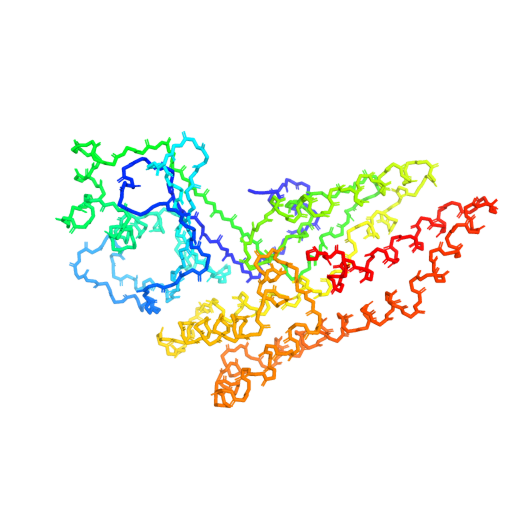LEU A 1 330 ? -20.351 5.224 29.774 1.00 97.38 330 LEU A C 1
ATOM 2532 O O . LEU A 1 330 ? -20.141 4.843 30.922 1.00 97.38 330 LEU A O 1
ATOM 2536 N N . GLU A 1 331 ? -19.580 6.121 29.160 1.00 95.88 331 GLU A N 1
ATOM 2537 C CA . GLU A 1 331 ? -18.455 6.784 29.818 1.00 95.88 331 GLU A CA 1
ATOM 2538 C C . GLU A 1 331 ? -18.926 7.636 31.004 1.00 95.88 331 GLU A C 1
ATOM 2540 O O . GLU A 1 331 ? -18.385 7.504 32.100 1.00 95.88 331 GLU A O 1
ATOM 2545 N N . GLU A 1 332 ? -19.992 8.423 30.831 1.00 95.69 332 GLU A N 1
ATOM 2546 C CA . GLU A 1 332 ? -20.620 9.192 31.918 1.00 95.69 332 GLU A CA 1
ATOM 2547 C C . GLU A 1 332 ? -21.178 8.293 33.035 1.00 95.69 332 GLU A C 1
ATOM 2549 O O . GLU A 1 332 ? -21.130 8.653 34.212 1.00 95.69 332 GLU A O 1
ATOM 2554 N N . ALA A 1 333 ? -21.672 7.104 32.682 1.00 96.50 333 ALA A N 1
ATOM 2555 C CA . ALA A 1 333 ? -22.158 6.102 33.629 1.00 96.50 333 ALA A CA 1
ATOM 2556 C C . ALA A 1 333 ? -21.034 5.309 34.333 1.00 96.50 333 ALA A C 1
ATOM 2558 O O . ALA A 1 333 ? -21.326 4.470 35.187 1.00 96.50 333 ALA A O 1
ATOM 2559 N N . GLY A 1 334 ? -19.763 5.557 33.996 1.00 94.81 334 GLY A N 1
ATOM 2560 C CA . GLY A 1 334 ? -18.600 4.891 34.587 1.00 94.81 334 GLY A CA 1
ATOM 2561 C C . GLY A 1 334 ? -18.207 3.558 33.937 1.00 94.81 334 GLY A C 1
ATOM 2562 O O . GLY A 1 334 ? -17.292 2.900 34.429 1.00 94.81 334 GLY A O 1
ATOM 2563 N N . ASP A 1 335 ? -18.838 3.157 32.828 1.00 96.19 335 ASP A N 1
ATOM 2564 C CA . ASP A 1 335 ? -18.456 1.976 32.039 1.00 96.19 335 ASP A CA 1
ATOM 2565 C C . ASP A 1 335 ? -17.562 2.364 30.850 1.00 96.19 335 ASP A C 1
ATOM 2567 O O . ASP A 1 335 ? -17.894 2.211 29.668 1.00 96.19 335 ASP A O 1
ATOM 2571 N N . GLY A 1 336 ? -16.382 2.896 31.173 1.00 96.00 336 GLY A N 1
ATOM 2572 C CA . GLY A 1 336 ? -15.444 3.391 30.169 1.00 96.00 336 GLY A CA 1
ATOM 2573 C C . GLY A 1 336 ? -14.870 2.303 29.255 1.00 96.00 336 GLY A C 1
ATOM 2574 O O . GLY A 1 336 ? -14.542 2.575 28.100 1.00 96.00 336 GLY A O 1
ATOM 2575 N N . ARG A 1 337 ? -14.811 1.040 29.703 1.00 96.06 337 ARG A N 1
ATOM 2576 C CA . ARG A 1 337 ? -14.364 -0.075 28.850 1.00 96.06 337 ARG A CA 1
ATOM 2577 C C . ARG A 1 337 ? -15.408 -0.434 27.791 1.00 96.06 337 ARG A C 1
ATOM 2579 O O . ARG A 1 337 ? -15.033 -0.729 26.653 1.00 96.06 337 ARG A O 1
ATOM 2586 N N . ALA A 1 338 ? -16.701 -0.406 28.120 1.00 96.44 338 ALA A N 1
ATOM 2587 C CA . ALA A 1 338 ? -17.749 -0.580 27.117 1.00 96.44 338 ALA A CA 1
ATOM 2588 C C . ALA A 1 338 ? -17.818 0.620 26.159 1.00 96.44 338 ALA A C 1
ATOM 2590 O O . ALA A 1 338 ? -17.920 0.419 24.944 1.00 96.44 338 ALA A O 1
ATOM 2591 N N . ALA A 1 339 ? -17.665 1.844 26.678 1.00 97.81 339 ALA A N 1
ATOM 2592 C CA . ALA A 1 339 ? -17.554 3.055 25.864 1.00 97.81 339 ALA A CA 1
ATOM 2593 C C . ALA A 1 339 ? -16.409 2.958 24.841 1.00 97.81 339 ALA A C 1
ATOM 2595 O O . ALA A 1 339 ? -16.627 3.170 23.644 1.00 97.81 339 ALA A O 1
ATOM 2596 N N . PHE A 1 340 ? -15.221 2.529 25.284 1.00 98.00 340 PHE A N 1
ATOM 2597 C CA . PHE A 1 340 ? -14.061 2.276 24.427 1.00 98.00 340 PHE A CA 1
ATOM 2598 C C . PHE A 1 340 ? -14.393 1.330 23.272 1.00 98.00 340 PHE A C 1
ATOM 2600 O O . PHE A 1 340 ? -14.128 1.638 22.109 1.00 98.00 340 PHE A O 1
ATOM 2607 N N . ARG A 1 341 ? -15.037 0.192 23.557 1.00 96.88 341 ARG A N 1
ATOM 2608 C CA . ARG A 1 341 ? -15.401 -0.789 22.522 1.00 96.88 341 ARG A CA 1
ATOM 2609 C C . ARG A 1 341 ? -16.386 -0.223 21.501 1.00 96.88 341 ARG A C 1
ATOM 2611 O O . ARG A 1 341 ? -16.215 -0.471 20.308 1.00 96.88 341 ARG A O 1
ATOM 2618 N N . LEU A 1 342 ? -17.380 0.554 21.935 1.00 97.69 342 LEU A N 1
ATOM 2619 C CA . LEU A 1 342 ? -18.327 1.196 21.018 1.00 97.69 342 LEU A CA 1
ATOM 2620 C C . LEU A 1 342 ? -17.657 2.261 20.142 1.00 97.69 342 LEU A C 1
ATOM 2622 O O . LEU A 1 342 ? -17.952 2.336 18.948 1.00 97.69 342 LEU A O 1
ATOM 2626 N N . ARG A 1 343 ? -16.713 3.041 20.687 1.00 97.75 343 ARG A N 1
ATOM 2627 C CA . ARG A 1 343 ? -15.922 3.994 19.890 1.00 97.75 343 ARG A CA 1
ATOM 2628 C C . ARG A 1 343 ? -15.087 3.283 18.828 1.00 97.75 343 ARG A C 1
ATOM 2630 O O . ARG A 1 343 ? -15.136 3.676 17.663 1.00 97.75 343 ARG A O 1
ATOM 2637 N N . ARG A 1 344 ? -14.399 2.197 19.197 1.00 97.62 344 ARG A N 1
ATOM 2638 C CA . ARG A 1 344 ? -13.622 1.380 18.250 1.00 97.62 344 ARG A CA 1
ATOM 2639 C C . ARG A 1 344 ? -14.499 0.729 17.176 1.00 97.62 344 ARG A C 1
ATOM 2641 O O . ARG A 1 344 ? -14.093 0.683 16.021 1.00 97.62 344 ARG A O 1
ATOM 2648 N N . LEU A 1 345 ? -15.719 0.306 17.514 1.00 97.38 345 LEU A N 1
ATOM 2649 C CA . LEU A 1 345 ? -16.693 -0.197 16.538 1.00 97.38 345 LEU A CA 1
ATOM 2650 C C . LEU A 1 345 ? -17.115 0.887 15.530 1.00 97.38 345 LEU A C 1
ATOM 2652 O O . LEU A 1 345 ? -17.132 0.640 14.326 1.00 97.38 345 LEU A O 1
ATOM 2656 N N . ALA A 1 346 ? -17.416 2.101 16.000 1.00 97.69 346 ALA A N 1
ATOM 2657 C CA . ALA A 1 346 ? -17.779 3.211 15.119 1.00 97.69 346 ALA A CA 1
ATOM 2658 C C . ALA A 1 346 ? -16.621 3.617 14.184 1.00 97.69 346 ALA A C 1
ATOM 2660 O O . ALA A 1 346 ? -16.848 3.895 13.004 1.00 97.69 346 ALA A O 1
ATOM 2661 N N . GLU A 1 347 ? -15.384 3.618 14.692 1.00 96.88 347 GLU A N 1
ATOM 2662 C CA . GLU A 1 347 ? -14.176 3.825 13.884 1.00 96.88 347 GLU A CA 1
ATOM 2663 C C . GLU A 1 347 ? -13.957 2.698 12.874 1.00 96.88 347 GLU A C 1
ATOM 2665 O O . GLU A 1 347 ? -13.594 2.964 11.732 1.00 96.88 347 GLU A O 1
ATOM 2670 N N . GLN A 1 348 ? -14.201 1.443 13.255 1.00 96.31 348 GLN A N 1
ATOM 2671 C CA . GLN A 1 348 ? -14.081 0.311 12.341 1.00 96.31 348 GLN A CA 1
ATOM 2672 C C . GLN A 1 348 ? -14.988 0.487 11.117 1.00 96.31 348 GLN A C 1
ATOM 2674 O O . GLN A 1 348 ? -14.549 0.247 9.992 1.00 96.31 348 GLN A O 1
ATOM 2679 N N . TRP A 1 349 ? -16.230 0.934 11.314 1.00 97.88 349 TRP A N 1
ATOM 2680 C CA . TRP A 1 349 ? -17.141 1.208 10.203 1.00 97.88 349 TRP A CA 1
ATOM 2681 C C . TRP A 1 349 ? -16.659 2.370 9.337 1.00 97.88 349 TRP A C 1
ATOM 2683 O O . TRP A 1 349 ? -16.644 2.241 8.117 1.00 97.88 349 TRP A O 1
ATOM 2693 N N . GLU A 1 350 ? -16.214 3.469 9.949 1.00 96.56 350 GLU A N 1
ATOM 2694 C CA . GLU A 1 350 ? -15.697 4.654 9.249 1.00 96.56 350 GLU A CA 1
ATOM 2695 C C . GLU A 1 350 ? -14.469 4.325 8.384 1.00 96.56 350 GLU A C 1
ATOM 2697 O O . GLU A 1 350 ? -14.487 4.495 7.166 1.00 96.56 350 GLU A O 1
ATOM 2702 N N . PHE A 1 351 ? -13.415 3.782 8.994 1.00 95.00 351 PHE A N 1
ATOM 2703 C CA . PHE A 1 351 ? -12.159 3.494 8.302 1.00 95.00 351 PHE A CA 1
ATOM 2704 C C . PHE A 1 351 ? -12.271 2.279 7.378 1.00 95.00 351 PHE A C 1
ATOM 2706 O O . PHE A 1 351 ? -11.651 2.259 6.314 1.00 95.00 351 PHE A O 1
ATOM 2713 N N . GLY A 1 352 ? -13.074 1.278 7.750 1.00 94.94 352 GLY A N 1
ATOM 2714 C CA . GLY A 1 352 ? -13.282 0.064 6.963 1.00 94.94 352 GLY A CA 1
ATOM 2715 C C . GLY A 1 352 ? -14.132 0.271 5.708 1.00 94.94 352 GLY A C 1
ATOM 2716 O O . GLY A 1 352 ? -14.021 -0.518 4.773 1.00 94.94 352 GLY A O 1
ATOM 2717 N N . SER A 1 353 ? -14.932 1.339 5.654 1.00 95.69 353 SER A N 1
ATOM 2718 C CA . SER A 1 353 ? -15.656 1.778 4.450 1.00 95.69 353 SER A CA 1
ATOM 2719 C C . SER A 1 353 ? -14.960 2.919 3.695 1.00 95.69 353 SER A C 1
ATOM 2721 O O . SER A 1 353 ? -15.384 3.280 2.599 1.00 95.69 353 SER A O 1
ATOM 2723 N N . GLY A 1 354 ? -13.868 3.467 4.241 1.00 94.62 354 GLY A N 1
ATOM 2724 C CA . GLY A 1 354 ? -13.133 4.584 3.642 1.00 94.62 354 GLY A CA 1
ATOM 2725 C C . GLY A 1 354 ? -13.815 5.945 3.810 1.00 94.62 354 GLY A C 1
ATOM 2726 O O . GLY A 1 354 ? -13.499 6.874 3.068 1.00 94.62 354 GLY A O 1
ATOM 2727 N N . GLN A 1 355 ? -14.749 6.076 4.754 1.00 95.38 355 GLN A N 1
ATOM 2728 C CA . GLN A 1 355 ? -15.469 7.325 5.041 1.00 95.38 355 GLN A CA 1
ATOM 2729 C C . GLN A 1 355 ? -14.643 8.331 5.857 1.00 95.38 355 GLN A C 1
ATOM 2731 O O . GLN A 1 355 ? -15.044 9.480 6.030 1.00 95.38 355 GLN A O 1
ATOM 2736 N N . ASP A 1 356 ? -13.454 7.935 6.313 1.00 93.88 356 ASP A N 1
ATOM 2737 C CA . ASP A 1 356 ? -12.471 8.839 6.910 1.00 93.88 356 ASP A CA 1
ATOM 2738 C C . ASP A 1 356 ? -11.822 9.787 5.881 1.00 93.88 356 ASP A C 1
ATOM 2740 O O . ASP A 1 356 ? -11.293 10.837 6.253 1.00 93.88 356 ASP A O 1
ATOM 2744 N N . TYR A 1 357 ? -11.878 9.447 4.588 1.00 92.12 357 TYR A N 1
ATOM 2745 C CA . TYR A 1 357 ? -11.355 10.290 3.516 1.00 92.12 357 TYR A CA 1
ATOM 2746 C C . TYR A 1 357 ? -12.253 11.500 3.248 1.00 92.12 357 TYR A C 1
ATOM 2748 O O . TYR A 1 357 ? -13.464 11.375 3.063 1.00 92.12 357 TYR A O 1
ATOM 2756 N N . LYS A 1 358 ? -11.635 12.680 3.156 1.00 86.50 358 LYS A N 1
ATOM 2757 C CA . LYS A 1 358 ? -12.290 13.949 2.816 1.00 86.50 358 LYS A CA 1
ATOM 2758 C C . LYS A 1 358 ? -11.506 14.603 1.679 1.00 86.50 358 LYS A C 1
ATOM 2760 O O . LYS A 1 358 ? -10.282 14.678 1.769 1.00 86.50 358 LYS A O 1
ATOM 2765 N N . LEU A 1 359 ? -12.217 14.998 0.618 1.00 74.81 359 LEU A N 1
ATOM 2766 C CA . LEU A 1 359 ? -11.638 15.554 -0.613 1.00 74.81 359 LEU A CA 1
ATOM 2767 C C . LEU A 1 359 ? -11.007 16.935 -0.400 1.00 74.81 359 LEU A C 1
ATOM 2769 O O . LEU A 1 359 ? -11.602 17.730 0.364 1.00 74.81 359 LEU A O 1
#

Sequence (359 aa):
MGNMSPISRQARGAVRPFGICIVVGTTATGFDVDNSLGDLIYTNSDLWTGDVPSGHPDGGLGSPRKQYYWEAFPTGASSTERTTYLFTYMDAAAERPTVEQQLEDYWDLLPTYQRHNAKAFANGKSVEEAVASGEIQLKRVLYGCFPTYKDSPLPPPAARVLAVGDASGIQSPLSFGGFGALTRHLRRIADAVVEAIDQGALAREDLAAVNAYLPNQAATWMFQRAMMVPIGDQRPADFVNRLLRTNFQIMSDLGPEVLKPFNQDVVQPRPLSRVLVEAVKRDPLNTPLLVYHIGPLLLADWLSHFSAMLAFDLAHHALGPAVRAAAASLEEAGDGRAAFRLRRLAEQWEFGSGQDYKL

Radius of gyration: 22.48 Å; Cα contacts (8 Å, |Δi|>4): 591; chains: 1; bounding box: 58×42×61 Å

Foldseek 3Di:
DLCPPPQNCVLCDPDFFQKKKKKKWFKKFQQAQDQPDKDDFDADFFKDFQPDDPPDPPDPPRQFIWGKTKIKHRDPPDSRIMIIMIMTMAGSDPSHDDSVVVNVVCQVCVLVVSCRRHPCSVVVHGPVRCVVVVSMGTPDIDIDMQGHHLPAQRQRSWFQDADAFVSRRQDAPRRSPSVLSRVLLVVLLVVLVVLCVVLVVRTSVLNCLSGDDQLLRSLNVLVSLQNTDYGPDPDDRCRNVVVCVLLVVQQVVVHPVLPVCVSSSQGALVSVVSSVVSSCVVCVPSVVVSCVRSDVVVVVVSVVSSVVLVVLQCCLVPPLVVLQVVLVVCVVVVNSSVSSSSVSSSVSSCRSNSVSDDD

Secondary structure (DSSP, 8-state):
-GGG-HHHHHHHTTPPPSEEEEEEEEEEE---S--SS-EEEE--SPPB-----TT-TTTTS-PPPB--EEEEEE-SS-TTEEEEEEEEEEES-TTSPPHHHHHHHHHHHHHHHTTTT-HHHHTT--HHHHHHTTSSEEEEEEEEEEEE-SS-SPPPSSTT----GGGGT-S-TTT--HHHHHHHHHHHHHHHHHHHHHTT--SHHHHHHHT---HHHHHHHHHHHHHS--TT----TTHHHHHHHHHHHHHHHH-HHHHHHHHTT---HHHHHHHHHHHHHH-TTHHHHHHHHH-HHHHHHHHHHHHHHHHHHHHHHHTHHHHHHHHHHHHHTT-HHHHHHHHHHHHHHHHHHTTT---

Solvent-accessible surface area (backbone atoms only — not comparable to full-atom values): 18961 Å² total; per-residue (Å²): 107,43,56,67,34,73,65,37,40,62,58,59,52,94,64,77,47,62,26,30,33,45,38,26,36,38,34,31,35,41,26,74,67,52,41,88,66,64,48,74,82,37,67,93,62,59,42,44,74,39,82,71,67,94,82,61,90,66,77,87,61,67,51,68,50,41,42,65,31,32,34,31,36,51,42,96,88,40,76,28,27,36,36,40,37,40,32,35,47,34,53,66,56,86,78,54,80,54,74,64,60,51,42,54,53,40,55,72,44,42,36,70,73,42,24,76,20,17,62,49,27,59,72,68,36,52,61,68,56,22,42,75,71,59,54,31,44,82,75,42,82,48,73,50,70,45,75,35,57,84,79,39,33,46,64,40,80,39,58,82,43,75,62,61,44,39,32,14,41,69,38,40,65,62,79,62,43,33,67,63,38,28,65,74,43,44,62,64,50,52,54,48,51,54,50,23,59,77,44,64,36,40,45,33,74,51,44,27,41,71,53,41,74,31,28,29,51,57,35,38,42,55,56,34,55,63,59,24,44,52,91,89,66,82,71,65,50,53,49,52,59,52,52,50,53,54,52,52,49,48,29,57,76,67,29,66,88,36,37,52,40,49,78,69,71,37,44,32,55,67,51,50,51,52,47,54,55,50,46,45,70,76,39,62,69,52,52,62,51,49,44,64,76,64,31,68,69,57,50,54,54,38,51,51,24,50,51,46,14,48,50,22,43,49,42,33,73,77,41,26,68,60,42,48,51,51,18,52,54,30,40,77,70,68,40,38,47,61,15,50,53,36,45,32,52,43,48,35,20,27,58,11,17,29,65,73,67,78,134

Mean predicted aligned error: 5.39 Å

Nearest PDB structures (foldseek):
  3tl1-assembly2_B  TM=4.041E-01  e=6.044E+00  Streptomyces coelicolor
  3tvr-assembly1_A  TM=2.888E-01  e=3.780E+00  Streptomyces coelicolor
  3kay-assembly1_B  TM=2.436E-01  e=2.490E+00  Arabidopsis thaliana

Organism: NCBI:txid1333877